Protein AF-A0A7Y0DWB3-F1 (afdb_monomer)

Sequence (177 aa):
MLDAYHLLFGHSVSKKKKDKPSRIFNWIKIIPSSLKKLFVYPFFALIGLIIYMVFVSTLLWVIWGVLSVFFSAGQSYGAKLIGDGVCRPFDEVKKGEYSKVPGCTVYIDAYGNYLQGRIVYTGKKEFVFVTNTESIVFDEKGKHLACSPRYDLDKSADKQLKHHCSAPLAILNKSDK

Nearest PDB structures (foldseek):
  4nl3-assembly1_D  TM=6.381E-01  e=1.589E-01  Listeria monocytogenes
  1lfo-assembly1_A  TM=4.979E-01  e=1.461E+00  Rattus norvegicus
  6mp4-assembly2_E  TM=5.001E-01  e=1.551E+00  Homo sapiens
  8hme-assembly1_D  TM=5.723E-01  e=1.857E+00  Tetrahymena thermophila
  7dzl-assembly1_B  TM=5.070E-01  e=2.093E+00  Homo sapiens

Structure (mmCIF, N/CA/C/O backbone):
data_AF-A0A7Y0DWB3-F1
#
_entry.id   AF-A0A7Y0DWB3-F1
#
loop_
_atom_site.group_PDB
_atom_site.id
_atom_site.type_symbol
_atom_site.label_atom_id
_atom_site.label_alt_id
_atom_site.label_comp_id
_atom_site.label_asym_id
_atom_site.label_entity_id
_atom_site.label_seq_id
_atom_site.pdbx_PDB_ins_code
_atom_site.Cartn_x
_atom_site.Cartn_y
_atom_site.Cartn_z
_atom_site.occupancy
_atom_site.B_iso_or_equiv
_atom_site.auth_seq_id
_atom_site.auth_comp_id
_atom_site.auth_asym_id
_atom_site.auth_atom_id
_atom_site.pdbx_PDB_model_num
ATOM 1 N N . MET A 1 1 ? 51.546 0.929 -3.903 1.00 41.88 1 MET A N 1
ATOM 2 C CA . MET A 1 1 ? 51.711 2.134 -4.745 1.00 41.88 1 MET A CA 1
ATOM 3 C C . MET A 1 1 ? 52.859 1.817 -5.689 1.00 41.88 1 MET A C 1
ATOM 5 O O . MET A 1 1 ? 53.882 1.417 -5.167 1.00 41.88 1 MET A O 1
ATOM 9 N N . LEU A 1 2 ? 52.642 1.919 -7.009 1.00 40.44 2 LEU A N 1
ATOM 10 C CA . LEU A 1 2 ? 53.582 1.581 -8.097 1.00 40.44 2 LEU A CA 1
ATOM 11 C C . LEU A 1 2 ? 54.090 0.129 -8.108 1.00 40.44 2 LEU A C 1
ATOM 13 O O . LEU A 1 2 ? 55.056 -0.149 -7.432 1.00 40.44 2 LEU A O 1
ATOM 17 N N . ASP A 1 3 ? 53.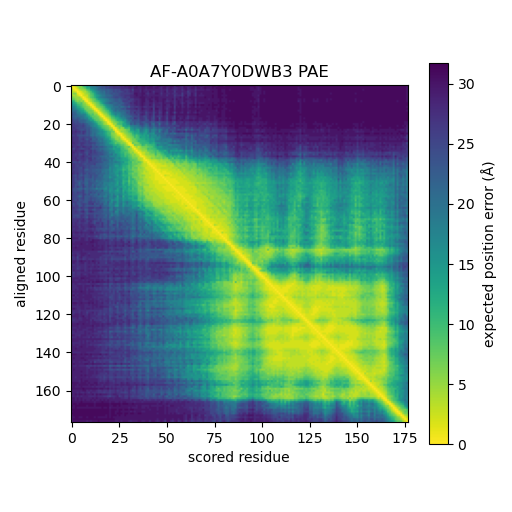452 -0.763 -8.878 1.00 38.78 3 ASP A N 1
ATOM 18 C CA . ASP A 1 3 ? 54.150 -1.919 -9.504 1.00 38.78 3 ASP A CA 1
ATOM 19 C C . ASP A 1 3 ? 53.274 -2.730 -10.484 1.00 38.78 3 ASP A C 1
ATOM 21 O O . ASP A 1 3 ? 53.765 -3.593 -11.201 1.00 38.78 3 ASP A O 1
ATOM 25 N N . ALA A 1 4 ? 51.981 -2.414 -10.626 1.00 38.09 4 ALA A N 1
ATOM 26 C CA . ALA A 1 4 ? 51.108 -3.101 -11.590 1.00 38.09 4 ALA A CA 1
ATOM 27 C C . ALA A 1 4 ? 50.998 -2.417 -12.974 1.00 38.09 4 ALA A C 1
ATOM 29 O O . ALA A 1 4 ? 50.370 -2.961 -13.878 1.00 38.09 4 ALA A O 1
ATOM 30 N N . TYR A 1 5 ? 51.591 -1.232 -13.172 1.00 38.97 5 TYR A N 1
ATOM 31 C CA . TYR A 1 5 ? 51.389 -0.432 -14.395 1.00 38.97 5 TYR A CA 1
ATOM 32 C C . TYR A 1 5 ? 52.363 -0.745 -15.544 1.00 38.97 5 TYR A C 1
ATOM 34 O O . TYR A 1 5 ? 52.080 -0.401 -16.689 1.00 38.97 5 TYR A O 1
ATOM 42 N N . HIS A 1 6 ? 53.479 -1.432 -15.283 1.00 41.09 6 HIS A N 1
ATOM 43 C CA . HIS A 1 6 ? 54.507 -1.680 -16.304 1.00 41.09 6 HIS A CA 1
ATOM 44 C C . HIS A 1 6 ? 54.299 -2.952 -17.145 1.00 41.09 6 HIS A C 1
ATOM 46 O O . HIS A 1 6 ? 54.988 -3.127 -18.148 1.00 41.09 6 HIS A O 1
ATOM 52 N N . LEU A 1 7 ? 53.325 -3.804 -16.807 1.00 43.03 7 LEU A N 1
ATOM 53 C CA . LEU A 1 7 ? 53.057 -5.054 -17.537 1.00 43.03 7 LEU A CA 1
ATOM 54 C C . LEU A 1 7 ? 52.057 -4.920 -18.701 1.00 43.03 7 LEU A C 1
ATOM 56 O O . LEU A 1 7 ? 51.937 -5.848 -19.493 1.00 43.03 7 LEU A O 1
ATOM 60 N N . LEU A 1 8 ? 51.368 -3.781 -18.853 1.00 40.94 8 LEU A N 1
ATOM 61 C CA . LEU A 1 8 ? 50.292 -3.626 -19.851 1.00 40.94 8 LEU A CA 1
ATOM 62 C C . LEU A 1 8 ? 50.644 -2.772 -21.083 1.00 40.94 8 LEU A C 1
ATOM 64 O O . LEU A 1 8 ? 49.854 -2.724 -22.021 1.00 40.94 8 LEU A O 1
ATOM 68 N N . PHE A 1 9 ? 51.824 -2.145 -21.137 1.00 42.53 9 PHE A N 1
ATOM 69 C CA . PHE A 1 9 ? 52.221 -1.273 -22.260 1.00 42.53 9 PHE A CA 1
ATOM 70 C C . PHE A 1 9 ? 53.551 -1.655 -22.927 1.00 42.53 9 PHE A C 1
ATOM 72 O O . PHE A 1 9 ? 54.194 -0.842 -23.585 1.00 42.53 9 PHE A O 1
ATOM 79 N N . GLY A 1 10 ? 53.944 -2.924 -22.829 1.00 38.06 10 GLY A N 1
ATOM 80 C CA . GLY A 1 10 ? 55.047 -3.496 -23.601 1.00 38.06 10 GLY A CA 1
ATOM 81 C C . GLY A 1 10 ? 54.609 -4.004 -24.976 1.00 38.06 10 GLY A C 1
ATOM 82 O O . GLY A 1 10 ? 54.856 -5.163 -25.288 1.00 38.06 10 GLY A O 1
ATOM 83 N N . HIS A 1 11 ? 53.944 -3.189 -25.801 1.00 36.81 11 HIS A N 1
ATOM 84 C CA . HIS A 1 11 ? 53.686 -3.559 -27.197 1.00 36.81 11 HIS A CA 1
ATOM 85 C C . HIS A 1 11 ? 54.686 -2.851 -28.109 1.00 36.81 11 HIS A C 1
ATOM 87 O O . HIS A 1 11 ? 54.543 -1.679 -28.459 1.00 36.81 11 HIS A O 1
ATOM 93 N N . SER A 1 12 ? 55.720 -3.599 -28.489 1.00 38.69 12 SER A N 1
ATOM 94 C CA . SER A 1 12 ? 56.629 -3.251 -29.571 1.00 38.69 12 SER A CA 1
ATOM 95 C C . SER A 1 12 ? 55.825 -2.865 -30.816 1.00 38.69 12 SER A C 1
ATOM 97 O O . SER A 1 12 ? 54.904 -3.568 -31.247 1.00 38.69 12 SER A O 1
ATOM 99 N N . VAL A 1 13 ? 56.167 -1.715 -31.399 1.00 42.56 13 VAL A N 1
ATOM 100 C CA . VAL A 1 13 ? 55.613 -1.242 -32.670 1.00 42.56 13 VAL A CA 1
ATOM 101 C C . VAL A 1 13 ? 56.168 -2.133 -33.782 1.00 42.56 13 VAL A C 1
ATOM 103 O O . VAL A 1 13 ? 57.111 -1.788 -34.491 1.00 42.56 13 VAL A O 1
ATOM 106 N N . SER A 1 14 ? 55.592 -3.325 -33.923 1.00 39.56 14 SER A N 1
ATOM 107 C CA . SER A 1 14 ? 55.734 -4.125 -35.131 1.00 39.56 14 SER A CA 1
ATOM 108 C C . SER A 1 14 ? 55.049 -3.354 -36.253 1.00 39.56 14 SER A C 1
ATOM 110 O O . SER A 1 14 ? 53.845 -3.088 -36.196 1.00 39.56 14 SER A O 1
ATOM 112 N N . LYS A 1 15 ? 55.836 -2.919 -37.244 1.00 42.81 15 LYS A N 1
ATOM 113 C CA . LYS A 1 15 ? 55.366 -2.218 -38.443 1.00 42.81 15 LYS A CA 1
ATOM 114 C C . LYS A 1 15 ? 54.282 -3.064 -39.115 1.00 42.81 15 LYS A C 1
ATOM 116 O O . LYS A 1 15 ? 54.587 -3.959 -39.902 1.00 42.81 15 LYS A O 1
ATOM 121 N N . LYS A 1 16 ? 53.009 -2.771 -38.824 1.00 38.59 16 LYS A N 1
ATOM 122 C CA . LYS A 1 16 ? 51.879 -3.347 -39.552 1.00 38.59 16 LYS A CA 1
ATOM 123 C C . LYS A 1 16 ? 52.036 -2.975 -41.023 1.00 38.59 16 LYS A C 1
ATOM 125 O O . LYS A 1 16 ? 51.999 -1.805 -41.406 1.00 38.59 16 LYS A O 1
ATOM 130 N N . LYS A 1 17 ? 52.261 -4.011 -41.828 1.00 42.72 17 LYS A N 1
ATOM 131 C CA . LYS A 1 17 ? 52.163 -4.029 -43.285 1.00 42.72 17 LYS A CA 1
ATOM 132 C C . LYS A 1 17 ? 50.889 -3.261 -43.661 1.00 42.72 17 LYS A C 1
ATOM 134 O O . LYS A 1 17 ? 49.819 -3.595 -43.164 1.00 42.72 17 LYS A O 1
ATOM 139 N N . LYS A 1 18 ? 51.010 -2.199 -44.465 1.00 40.28 18 LYS A N 1
ATOM 140 C CA . LYS A 1 18 ? 49.854 -1.465 -45.000 1.00 40.28 18 LYS A CA 1
ATOM 141 C C . LYS A 1 18 ? 48.983 -2.462 -45.761 1.00 40.28 18 LYS A C 1
ATOM 143 O O . LYS A 1 18 ? 49.349 -2.860 -46.868 1.00 40.28 18 LYS A O 1
ATOM 148 N N . ASP A 1 19 ? 47.867 -2.866 -45.166 1.00 54.75 19 ASP A N 1
ATOM 149 C CA . ASP A 1 19 ? 46.847 -3.614 -45.882 1.00 54.75 19 ASP A CA 1
ATOM 150 C C . ASP A 1 19 ? 46.383 -2.769 -47.068 1.00 54.75 19 ASP A C 1
ATOM 152 O O . ASP A 1 19 ? 46.052 -1.585 -46.939 1.00 54.75 19 ASP A O 1
ATOM 156 N N . LYS A 1 20 ? 46.446 -3.373 -48.259 1.00 51.19 20 LYS A N 1
ATOM 157 C CA . LYS A 1 20 ? 45.912 -2.777 -49.484 1.00 51.19 20 LYS A CA 1
ATOM 158 C C . LYS A 1 20 ? 44.443 -2.423 -49.220 1.00 51.19 20 LYS A C 1
ATOM 160 O O . LYS A 1 20 ? 43.715 -3.287 -48.732 1.00 51.19 20 LYS A O 1
ATOM 165 N N . PRO A 1 21 ? 43.985 -1.203 -49.551 1.00 49.66 21 PRO A N 1
ATOM 166 C CA . PRO A 1 21 ? 42.586 -0.851 -49.367 1.00 49.66 21 PRO A CA 1
ATOM 167 C C . PRO A 1 21 ? 41.714 -1.845 -50.140 1.00 49.66 21 PRO A C 1
ATOM 169 O O . PRO A 1 21 ? 41.979 -2.143 -51.310 1.00 49.66 21 PRO A O 1
ATOM 172 N N . SER A 1 22 ? 40.704 -2.392 -49.462 1.00 55.56 22 SER A N 1
ATOM 173 C CA . SER A 1 22 ? 39.742 -3.318 -50.050 1.00 55.56 22 SER A CA 1
ATOM 174 C C . SER A 1 22 ? 39.121 -2.690 -51.305 1.00 55.56 22 SER A C 1
ATOM 176 O O . SER A 1 22 ? 38.836 -1.490 -51.346 1.00 55.56 22 SER A O 1
ATOM 178 N N . ARG A 1 23 ? 38.927 -3.500 -52.359 1.00 56.69 23 ARG A N 1
ATOM 179 C CA . ARG A 1 23 ? 38.450 -3.066 -53.694 1.00 56.69 23 ARG A CA 1
ATOM 180 C C . ARG A 1 23 ? 37.176 -2.203 -53.658 1.00 56.69 23 ARG A C 1
ATOM 182 O O . ARG A 1 23 ? 36.954 -1.426 -54.581 1.00 56.69 23 ARG A O 1
ATOM 189 N N . ILE A 1 24 ? 36.394 -2.299 -52.585 1.00 54.91 24 ILE A N 1
ATOM 190 C CA . ILE A 1 24 ? 35.145 -1.565 -52.353 1.00 54.91 24 ILE A CA 1
ATOM 191 C C . ILE A 1 24 ? 35.402 -0.055 -52.147 1.00 54.91 24 ILE A C 1
ATOM 193 O O . ILE A 1 24 ? 34.623 0.770 -52.613 1.00 54.91 24 ILE A O 1
ATOM 197 N N . PHE A 1 25 ? 36.537 0.342 -51.556 1.00 53.75 25 PHE A N 1
ATOM 198 C CA . PHE A 1 25 ? 36.868 1.760 -51.329 1.00 53.75 25 PHE A CA 1
ATOM 199 C C . PHE A 1 25 ? 37.506 2.467 -52.536 1.00 53.75 25 PHE A C 1
ATOM 201 O O . PHE A 1 25 ? 37.553 3.699 -52.570 1.00 53.75 25 PHE A O 1
ATOM 208 N N . ASN A 1 26 ? 37.971 1.731 -53.553 1.00 53.81 26 ASN A N 1
ATOM 209 C CA . ASN A 1 26 ? 38.593 2.344 -54.735 1.00 53.81 26 ASN A CA 1
ATOM 210 C C . ASN A 1 26 ? 37.578 3.012 -55.679 1.00 53.81 26 ASN A C 1
ATOM 212 O O . ASN A 1 26 ? 37.934 3.978 -56.351 1.00 53.81 26 ASN A O 1
ATOM 216 N N . TRP A 1 27 ? 36.314 2.579 -55.683 1.00 55.25 27 TRP A N 1
ATOM 217 C CA . TRP A 1 27 ? 35.255 3.198 -56.495 1.00 55.25 27 TRP A CA 1
ATOM 218 C C . TRP A 1 27 ? 34.843 4.583 -55.986 1.00 55.25 27 TRP A C 1
ATOM 220 O O . TRP A 1 27 ? 34.557 5.482 -56.774 1.00 55.25 27 TRP A O 1
ATOM 230 N N . ILE A 1 28 ? 34.919 4.809 -54.672 1.00 55.69 28 ILE A N 1
ATOM 231 C CA . ILE A 1 28 ? 34.626 6.115 -54.069 1.00 55.69 28 ILE A CA 1
ATOM 232 C C . ILE A 1 28 ? 35.687 7.147 -54.481 1.00 55.69 28 ILE A C 1
ATOM 234 O O . ILE A 1 28 ? 35.405 8.339 -54.521 1.00 55.69 28 ILE A O 1
ATOM 238 N N . LYS A 1 29 ? 36.909 6.744 -54.861 1.00 55.56 29 LYS A N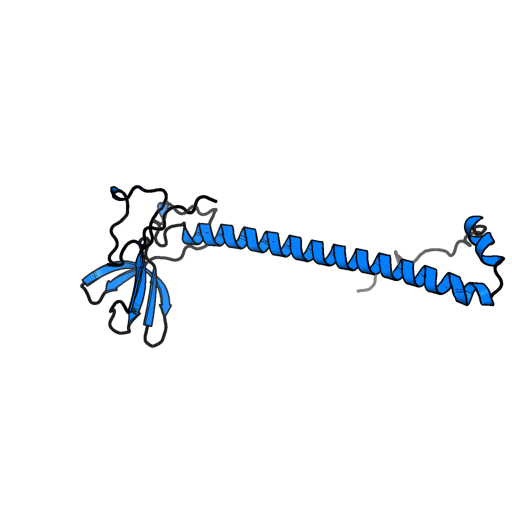 1
ATOM 239 C CA . LYS A 1 29 ? 37.964 7.691 -55.260 1.00 55.56 29 LYS A CA 1
ATOM 240 C C . LYS A 1 29 ? 37.716 8.365 -56.615 1.00 55.56 29 LYS A C 1
ATOM 242 O O . LYS A 1 29 ? 38.142 9.506 -56.758 1.00 55.56 29 LYS A O 1
ATOM 247 N N . ILE A 1 30 ? 36.982 7.724 -57.527 1.00 57.44 30 ILE A N 1
ATOM 248 C CA . ILE A 1 30 ? 36.814 8.137 -58.936 1.00 57.44 30 ILE A CA 1
ATOM 249 C C . ILE A 1 30 ? 35.784 9.270 -59.115 1.00 57.44 30 ILE A C 1
ATOM 251 O O . ILE A 1 30 ? 35.776 9.956 -60.132 1.00 57.44 30 ILE A O 1
ATOM 255 N N . ILE A 1 31 ? 34.943 9.530 -58.112 1.00 58.16 31 ILE A N 1
ATOM 256 C CA . ILE A 1 31 ? 33.905 10.566 -58.203 1.00 58.16 31 ILE A CA 1
ATOM 257 C C . ILE A 1 31 ? 34.544 11.969 -58.049 1.00 58.16 31 ILE A C 1
ATOM 259 O O . ILE A 1 31 ? 35.316 12.173 -57.099 1.00 58.16 31 ILE A O 1
ATOM 263 N N . PRO A 1 32 ? 34.238 12.948 -58.927 1.00 61.22 32 PRO A N 1
ATOM 264 C CA . PRO A 1 32 ? 34.754 14.311 -58.809 1.00 61.22 32 PRO A CA 1
ATOM 265 C C . PRO A 1 32 ? 34.382 14.927 -57.451 1.00 61.22 32 PRO A C 1
ATOM 267 O O . PRO A 1 32 ? 33.299 14.691 -56.909 1.00 61.22 32 PRO A O 1
ATOM 270 N N . SER A 1 33 ? 35.300 15.703 -56.870 1.00 60.38 33 SER A N 1
ATOM 271 C CA . SER A 1 33 ? 35.210 16.232 -55.496 1.00 60.38 33 SER A CA 1
ATOM 272 C C . SER A 1 33 ? 33.926 17.029 -55.224 1.00 60.38 33 SER A C 1
ATOM 274 O O . SER A 1 33 ? 33.393 16.962 -54.115 1.00 60.38 33 SER A O 1
ATOM 276 N N . SER A 1 34 ? 33.383 17.707 -56.237 1.00 58.81 34 SER A N 1
ATOM 277 C CA . SER A 1 34 ? 32.128 18.467 -56.159 1.00 58.81 34 SER A CA 1
ATOM 278 C C . SER A 1 34 ? 30.883 17.574 -56.043 1.00 58.81 34 SER A C 1
ATOM 280 O O . SER A 1 34 ? 29.974 17.884 -55.276 1.00 58.81 34 SER A O 1
ATOM 282 N N . LEU A 1 35 ? 30.861 16.421 -56.722 1.00 60.75 35 LEU A N 1
ATOM 283 C CA . LEU A 1 35 ? 29.751 15.454 -56.664 1.00 60.75 35 LEU A CA 1
ATOM 284 C C . LEU A 1 35 ? 29.757 14.647 -55.358 1.00 60.75 35 LEU A C 1
ATOM 286 O O . LEU A 1 35 ? 28.698 14.298 -54.839 1.00 60.75 35 LEU A O 1
ATOM 290 N N . LYS A 1 36 ? 30.941 14.414 -54.772 1.00 57.72 36 LYS A N 1
ATOM 291 C CA . LYS A 1 36 ? 31.062 13.821 -53.429 1.00 57.72 36 LYS A CA 1
ATOM 292 C C . LYS A 1 36 ? 30.382 14.687 -52.372 1.00 57.72 36 LYS A C 1
ATOM 294 O O . LYS A 1 36 ? 29.653 14.160 -51.541 1.00 57.72 36 LYS A O 1
ATOM 299 N N . LYS A 1 37 ? 30.568 16.010 -52.419 1.00 59.78 37 LYS A N 1
ATOM 300 C CA . LYS A 1 37 ? 29.900 16.937 -51.490 1.00 59.78 37 LYS A CA 1
ATOM 301 C C . LYS A 1 37 ? 28.377 16.925 -51.625 1.00 59.78 37 LYS A C 1
ATOM 303 O O . LYS A 1 37 ? 27.696 16.978 -50.609 1.00 59.78 37 LYS A O 1
ATOM 308 N N . LEU A 1 38 ? 27.866 16.805 -52.850 1.00 65.62 38 LEU A N 1
ATOM 309 C CA . LEU A 1 38 ? 26.434 16.912 -53.123 1.00 65.62 38 LEU A CA 1
ATOM 310 C C . LEU A 1 38 ? 25.641 15.626 -52.833 1.00 65.62 38 LEU A C 1
ATOM 312 O O . LEU A 1 38 ? 24.478 15.719 -52.466 1.00 65.62 38 LEU A O 1
ATOM 316 N N . PHE A 1 39 ? 26.253 14.443 -52.973 1.00 64.00 39 PHE A N 1
ATOM 317 C CA . PHE A 1 39 ? 25.543 13.159 -52.825 1.00 64.00 39 PHE A CA 1
ATOM 318 C C . PHE A 1 39 ? 26.058 12.276 -51.687 1.00 64.00 39 PHE A C 1
ATOM 320 O O . PHE A 1 39 ? 25.272 11.602 -51.031 1.00 64.00 39 PHE A O 1
ATOM 327 N N . VAL A 1 40 ? 27.362 12.278 -51.406 1.00 70.19 40 VAL A N 1
ATOM 328 C CA . VAL A 1 40 ? 27.954 11.328 -50.450 1.00 70.19 40 VAL A CA 1
ATOM 329 C C . VAL A 1 40 ? 27.713 11.775 -49.004 1.00 70.19 40 VAL A C 1
ATOM 331 O O . VAL A 1 40 ? 27.333 10.962 -48.166 1.00 70.19 40 VAL A O 1
ATOM 334 N N . TYR A 1 41 ? 27.849 13.070 -48.710 1.00 70.62 41 TYR A N 1
ATOM 335 C CA . TYR A 1 41 ? 27.567 13.621 -47.378 1.00 70.62 41 TYR A CA 1
ATOM 336 C C . TYR A 1 41 ? 26.097 13.501 -46.946 1.00 70.62 41 TYR A C 1
ATOM 338 O O . TYR A 1 41 ? 25.875 13.012 -45.838 1.00 70.62 41 TYR A O 1
ATOM 346 N N . PRO A 1 42 ? 25.087 13.871 -47.763 1.00 78.75 42 PRO A N 1
ATOM 347 C CA . PRO A 1 42 ? 23.694 13.689 -47.360 1.00 78.75 42 PRO A CA 1
ATOM 348 C C . PRO A 1 42 ? 23.311 12.210 -47.240 1.00 78.75 42 PRO A C 1
ATOM 350 O O . PRO A 1 42 ? 22.538 11.861 -46.355 1.00 78.75 42 PRO A O 1
ATOM 353 N N . PHE A 1 43 ? 23.895 11.324 -48.054 1.00 80.88 43 PHE A N 1
ATOM 354 C CA . PHE A 1 43 ? 23.646 9.885 -47.957 1.00 80.88 43 PHE A CA 1
ATOM 355 C C . PHE A 1 43 ? 24.193 9.283 -46.653 1.00 80.88 43 PHE A C 1
ATOM 357 O O . PHE A 1 43 ? 23.481 8.562 -45.957 1.00 80.88 43 PHE A O 1
ATOM 364 N N . PHE A 1 44 ? 25.425 9.628 -46.260 1.00 82.19 44 PHE A N 1
ATOM 365 C CA . PHE A 1 44 ? 25.976 9.189 -44.974 1.00 82.19 44 PHE A CA 1
ATOM 366 C C . PHE A 1 44 ? 25.280 9.840 -43.772 1.00 82.19 44 PHE A C 1
ATOM 368 O O . PHE A 1 44 ? 25.106 9.178 -42.750 1.00 82.19 44 PHE A O 1
ATOM 375 N N . ALA A 1 45 ? 24.836 11.094 -43.891 1.00 83.50 45 ALA A N 1
ATOM 376 C CA . ALA A 1 45 ? 24.037 11.749 -42.858 1.00 83.50 45 ALA A CA 1
ATOM 377 C C . ALA A 1 45 ? 22.671 11.066 -42.672 1.00 83.50 45 ALA A C 1
ATOM 379 O O . ALA A 1 45 ? 22.262 10.835 -41.537 1.00 83.50 45 ALA A O 1
ATOM 380 N N . LEU A 1 46 ? 21.999 10.677 -43.764 1.00 88.44 46 LEU A N 1
ATOM 381 C CA . LEU A 1 46 ? 20.730 9.943 -43.721 1.00 88.44 46 LEU A CA 1
ATOM 382 C C . LEU A 1 46 ? 20.897 8.573 -43.051 1.00 88.44 46 LEU A C 1
ATOM 384 O O . LEU A 1 46 ? 20.117 8.219 -42.172 1.00 88.44 46 LEU A O 1
ATOM 388 N N . ILE A 1 47 ? 21.940 7.822 -43.418 1.00 90.38 47 ILE A N 1
ATOM 389 C CA . ILE A 1 47 ? 22.247 6.533 -42.781 1.00 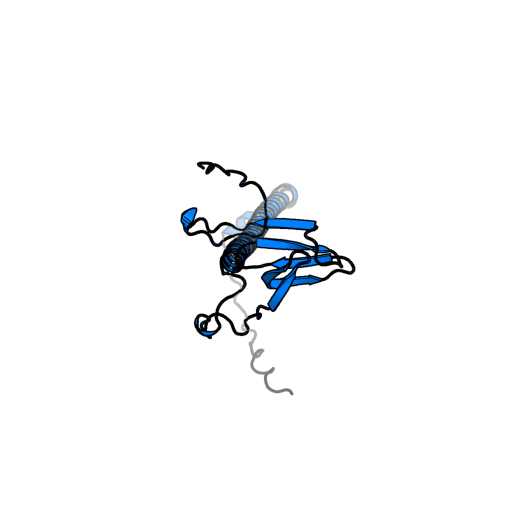90.38 47 ILE A CA 1
ATOM 390 C C . ILE A 1 47 ? 22.536 6.727 -41.289 1.00 90.38 47 ILE A C 1
ATOM 392 O O . ILE A 1 47 ? 22.018 5.979 -40.464 1.00 90.38 47 ILE A O 1
ATOM 396 N N . GLY A 1 48 ? 23.314 7.753 -40.928 1.00 89.75 48 GLY A N 1
ATOM 397 C CA . GLY A 1 48 ? 23.581 8.099 -39.532 1.00 89.75 48 G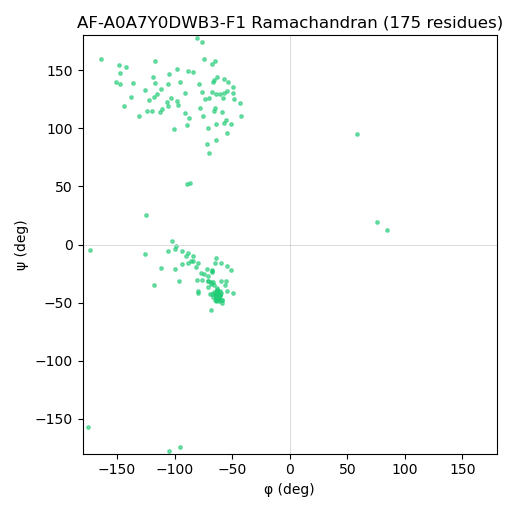LY A CA 1
ATOM 398 C C . GLY A 1 48 ? 22.307 8.431 -38.753 1.00 89.75 48 GLY A C 1
ATOM 399 O O . GLY A 1 48 ? 22.135 7.951 -37.635 1.00 89.75 48 GLY A O 1
ATOM 400 N N . LEU A 1 49 ? 21.383 9.181 -39.360 1.00 92.00 49 LEU A N 1
ATOM 401 C CA . LEU A 1 49 ? 20.083 9.505 -38.773 1.00 92.00 49 LEU A CA 1
ATOM 402 C C . LEU A 1 49 ? 19.226 8.248 -38.567 1.00 92.00 49 LEU A C 1
ATOM 404 O O . LEU A 1 49 ? 18.635 8.088 -37.505 1.00 92.00 49 LEU A O 1
ATOM 408 N N . ILE A 1 50 ? 19.185 7.338 -39.545 1.00 93.19 50 ILE A N 1
ATOM 409 C CA . ILE A 1 50 ? 18.443 6.073 -39.432 1.00 93.19 50 ILE A CA 1
ATOM 410 C C . ILE A 1 50 ? 19.011 5.224 -38.291 1.00 93.19 50 ILE A C 1
ATOM 412 O O . ILE A 1 50 ? 18.255 4.756 -37.443 1.00 93.19 50 ILE A O 1
ATOM 416 N N . ILE A 1 51 ? 20.338 5.067 -38.225 1.00 94.06 51 ILE A N 1
ATOM 417 C CA . ILE A 1 51 ? 20.999 4.319 -37.145 1.00 94.06 51 ILE A CA 1
ATOM 418 C C . ILE A 1 51 ? 20.697 4.961 -35.786 1.00 94.06 51 ILE A C 1
ATOM 420 O O . ILE A 1 51 ? 20.365 4.253 -34.837 1.00 94.06 51 ILE A O 1
ATOM 424 N N . TYR A 1 52 ? 20.758 6.292 -35.694 1.00 94.38 52 TYR A N 1
ATOM 425 C CA . TYR A 1 52 ? 20.423 7.026 -34.477 1.00 94.38 52 TYR A CA 1
ATOM 426 C C . TYR A 1 52 ? 18.963 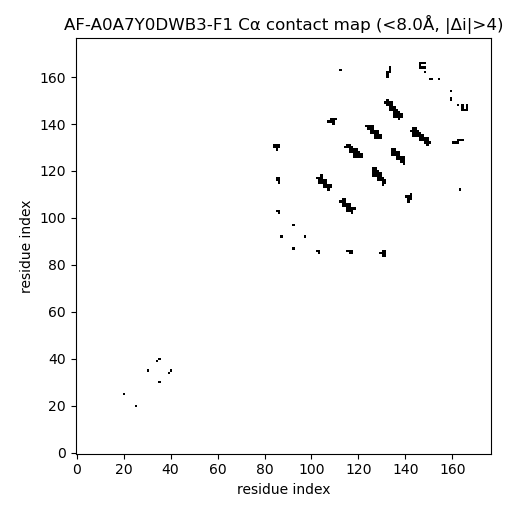6.813 -34.053 1.00 94.38 52 TYR A C 1
ATOM 428 O O . TYR A 1 52 ? 18.703 6.506 -32.892 1.00 94.38 52 TYR A O 1
ATOM 436 N N . MET A 1 53 ? 18.012 6.906 -34.986 1.00 94.06 53 MET A N 1
ATOM 437 C CA . MET A 1 53 ? 16.588 6.684 -34.714 1.00 94.06 53 MET A CA 1
ATOM 438 C C . MET A 1 53 ? 16.309 5.258 -34.233 1.00 94.06 53 MET A C 1
ATOM 440 O O . MET A 1 53 ? 15.559 5.068 -33.273 1.00 94.06 53 MET A O 1
ATOM 444 N N . VAL A 1 54 ? 16.935 4.255 -34.859 1.00 94.62 54 VAL A N 1
ATOM 445 C CA . VAL A 1 54 ? 16.837 2.855 -34.419 1.00 94.62 54 VAL A CA 1
ATOM 446 C C . VAL A 1 54 ? 17.419 2.706 -33.016 1.00 94.62 54 VAL A C 1
ATOM 448 O O . VAL A 1 54 ? 16.768 2.125 -32.152 1.00 94.62 54 VAL A O 1
ATOM 451 N N . PHE A 1 55 ? 18.590 3.288 -32.754 1.00 94.81 55 PHE A N 1
ATOM 452 C CA . PHE A 1 55 ? 19.218 3.247 -31.437 1.00 94.81 55 PHE A CA 1
ATOM 453 C C . PHE A 1 55 ? 18.322 3.861 -30.351 1.00 94.81 55 PHE A C 1
ATOM 455 O O . PHE A 1 55 ? 18.035 3.205 -29.350 1.00 94.81 55 PHE A O 1
ATOM 462 N N . VAL A 1 56 ? 17.794 5.070 -30.566 1.00 95.00 56 VAL A N 1
ATOM 463 C CA . VAL A 1 56 ? 16.875 5.725 -29.619 1.00 95.00 56 VAL A CA 1
ATOM 464 C C . VAL A 1 56 ? 15.612 4.891 -29.404 1.00 95.00 56 VAL A C 1
ATOM 466 O O . VAL A 1 56 ? 15.196 4.697 -28.263 1.00 95.00 56 VAL A O 1
ATOM 469 N N . SER A 1 57 ? 15.038 4.340 -30.476 1.00 93.00 57 SER A N 1
ATOM 470 C CA . SER A 1 57 ? 13.849 3.485 -30.388 1.00 93.00 57 SER A CA 1
ATOM 471 C C . SER A 1 57 ? 14.117 2.236 -29.550 1.00 93.00 57 SER A C 1
ATOM 473 O O . SER A 1 57 ? 13.326 1.915 -28.668 1.00 93.00 57 SER A O 1
ATOM 475 N N . THR A 1 58 ? 15.257 1.566 -29.758 1.00 93.12 58 THR A N 1
ATOM 476 C CA . THR A 1 58 ? 15.639 0.404 -28.941 1.00 93.12 58 THR A CA 1
ATOM 477 C C . THR A 1 58 ? 15.842 0.775 -27.474 1.00 93.12 58 THR A C 1
ATOM 479 O O . THR A 1 58 ? 15.407 0.039 -26.593 1.00 93.12 58 THR A O 1
ATOM 482 N N . LEU A 1 59 ? 16.433 1.940 -27.197 1.00 94.00 59 LEU A N 1
ATOM 483 C CA . LEU A 1 59 ? 16.708 2.400 -25.839 1.00 94.00 59 LEU A CA 1
ATOM 484 C C . LEU A 1 59 ? 15.412 2.718 -25.080 1.00 94.00 59 LEU A C 1
ATOM 486 O O . LEU A 1 59 ? 15.243 2.291 -23.939 1.00 94.00 59 LEU A O 1
ATOM 490 N N . LEU A 1 60 ? 14.459 3.380 -25.741 1.00 94.19 60 LEU A N 1
ATOM 491 C CA . LEU A 1 60 ? 13.116 3.604 -25.205 1.00 94.19 60 LEU A CA 1
ATOM 492 C C . LEU A 1 60 ? 12.371 2.290 -24.961 1.00 94.19 60 LEU A C 1
ATOM 494 O O . LEU A 1 60 ? 11.712 2.155 -23.934 1.00 94.19 60 LEU A O 1
ATOM 498 N N . TRP A 1 61 ? 12.505 1.310 -25.858 1.00 94.44 61 TRP A N 1
ATOM 499 C CA . TRP A 1 61 ? 11.869 0.000 -25.702 1.00 94.44 61 TRP A CA 1
ATOM 500 C C . TRP A 1 61 ? 12.401 -0.756 -24.481 1.00 94.44 61 TRP A C 1
ATOM 502 O O . TRP A 1 61 ? 11.622 -1.310 -23.708 1.00 94.44 61 TRP A O 1
ATOM 512 N N . VAL A 1 62 ? 13.720 -0.721 -24.256 1.00 93.75 62 VAL A N 1
ATOM 513 C CA . VAL A 1 62 ? 14.344 -1.308 -23.060 1.00 93.75 62 VAL A CA 1
ATOM 514 C C . VAL A 1 62 ? 13.869 -0.600 -21.793 1.00 93.75 62 VAL A C 1
ATOM 516 O O . VAL A 1 62 ? 13.446 -1.268 -20.852 1.00 93.75 62 VAL A O 1
ATOM 519 N N . ILE A 1 63 ? 13.885 0.737 -21.768 1.00 93.69 63 ILE A N 1
ATOM 520 C CA . ILE A 1 63 ? 13.408 1.516 -20.614 1.00 93.69 63 ILE A CA 1
ATOM 521 C C . ILE A 1 63 ? 11.943 1.182 -20.319 1.00 93.69 63 ILE A C 1
ATOM 523 O O . ILE A 1 63 ? 11.598 0.888 -19.176 1.00 93.69 63 ILE A O 1
ATOM 527 N N . TRP A 1 64 ? 11.090 1.167 -21.344 1.00 93.06 64 TRP A N 1
ATOM 528 C CA . TRP A 1 64 ? 9.673 0.849 -21.198 1.00 93.06 64 TRP A CA 1
ATOM 529 C C . TR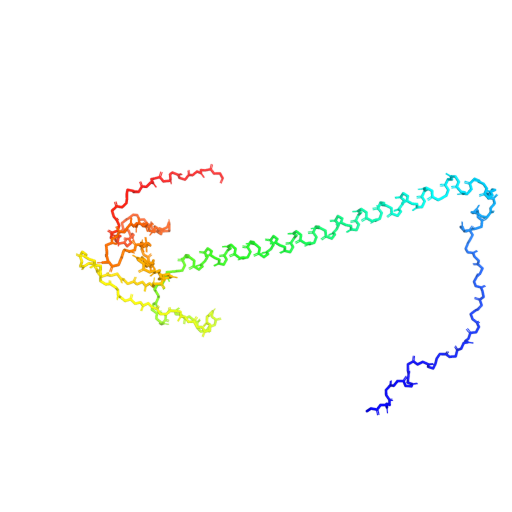P A 1 64 ? 9.449 -0.572 -20.685 1.00 93.06 64 TRP A C 1
ATOM 531 O O . TRP A 1 64 ? 8.641 -0.778 -19.780 1.00 93.06 64 TRP A O 1
ATOM 541 N N . GLY A 1 65 ? 10.177 -1.552 -21.226 1.00 91.75 65 GLY A N 1
ATOM 542 C CA . GLY A 1 65 ? 10.112 -2.940 -20.779 1.00 91.75 65 GLY A CA 1
ATOM 543 C C . GLY A 1 65 ? 10.478 -3.076 -19.304 1.00 91.75 65 GLY A C 1
ATOM 544 O O . GLY A 1 65 ? 9.725 -3.663 -18.531 1.00 91.75 65 GLY A O 1
ATOM 545 N N . VAL A 1 66 ? 11.583 -2.455 -18.890 1.00 90.69 66 VAL A N 1
ATOM 546 C CA . VAL A 1 66 ? 12.031 -2.455 -17.493 1.00 90.69 66 VAL A CA 1
ATOM 547 C C . VAL A 1 66 ? 10.999 -1.789 -16.577 1.00 90.69 66 VAL A C 1
ATOM 549 O O . VAL A 1 66 ? 10.605 -2.386 -15.575 1.00 90.69 66 VAL A O 1
ATOM 552 N N . LEU A 1 67 ? 10.500 -0.598 -16.931 1.00 89.06 67 LEU A N 1
ATOM 553 C CA . LEU A 1 67 ? 9.458 0.082 -16.151 1.00 89.06 67 LEU A CA 1
ATOM 554 C C . LEU A 1 67 ? 8.177 -0.753 -16.058 1.00 89.06 67 LEU A C 1
ATOM 556 O O . LEU A 1 67 ? 7.575 -0.820 -14.990 1.00 89.06 67 LEU A O 1
ATOM 560 N N . SER A 1 68 ? 7.780 -1.415 -17.145 1.00 88.56 68 SER A N 1
ATOM 561 C CA . SER A 1 68 ? 6.574 -2.247 -17.184 1.00 88.56 68 SER A CA 1
ATOM 562 C C . SER A 1 68 ? 6.697 -3.467 -16.274 1.00 88.56 68 SER A C 1
ATOM 564 O O . SER A 1 68 ? 5.752 -3.790 -15.556 1.00 88.56 68 SER A O 1
ATOM 566 N N . VAL A 1 69 ? 7.867 -4.119 -16.241 1.00 87.56 69 VAL A N 1
ATOM 567 C CA . VAL A 1 69 ? 8.114 -5.242 -15.323 1.00 87.56 69 VAL A CA 1
ATOM 568 C C . VAL A 1 69 ? 8.066 -4.771 -13.874 1.00 87.56 69 VAL A C 1
ATOM 570 O O . VAL A 1 69 ? 7.385 -5.396 -13.065 1.00 87.56 69 VAL A O 1
ATOM 573 N N . PHE A 1 70 ? 8.723 -3.657 -13.535 1.00 83.75 70 PHE A N 1
ATOM 574 C CA . PHE A 1 70 ? 8.669 -3.118 -12.174 1.00 83.75 70 PHE A CA 1
ATOM 575 C C . PHE A 1 70 ? 7.259 -2.693 -11.768 1.00 83.75 70 PHE A C 1
ATOM 577 O O . PHE A 1 70 ? 6.850 -2.951 -10.639 1.00 83.75 70 PHE A O 1
ATOM 584 N N . PHE A 1 71 ? 6.501 -2.090 -12.683 1.00 82.06 71 PHE A N 1
ATOM 585 C CA . PHE A 1 71 ? 5.117 -1.710 -12.437 1.00 82.06 71 PHE A CA 1
ATOM 586 C C . PHE A 1 71 ? 4.230 -2.937 -12.206 1.00 82.06 71 PHE A C 1
ATOM 588 O O . PHE A 1 71 ? 3.514 -2.990 -11.210 1.00 82.06 71 PHE A O 1
ATOM 595 N N . SER A 1 72 ? 4.326 -3.959 -13.061 1.00 84.44 72 SER A N 1
ATOM 596 C CA . SER A 1 72 ? 3.555 -5.199 -12.918 1.00 84.44 72 SER A CA 1
ATOM 597 C C . SER A 1 72 ? 3.931 -5.965 -11.648 1.00 84.44 72 SER A C 1
ATOM 599 O O . SER A 1 72 ? 3.053 -6.422 -10.917 1.00 84.44 72 SER A O 1
ATOM 601 N N . ALA A 1 73 ? 5.229 -6.096 -11.361 1.00 81.94 73 ALA A N 1
ATOM 602 C CA . ALA A 1 73 ? 5.709 -6.739 -10.145 1.00 81.94 73 ALA A CA 1
ATOM 603 C C . ALA A 1 73 ? 5.239 -5.962 -8.907 1.00 81.94 73 ALA A C 1
ATOM 605 O O . ALA A 1 73 ? 4.680 -6.557 -7.989 1.00 81.94 73 ALA A O 1
ATOM 606 N N . GLY A 1 74 ? 5.372 -4.633 -8.920 1.00 75.31 74 GLY A N 1
ATOM 607 C CA . GLY A 1 74 ? 4.916 -3.748 -7.852 1.00 75.31 74 GLY A CA 1
ATOM 608 C C . GLY A 1 74 ? 3.407 -3.810 -7.622 1.00 75.31 74 GLY A C 1
ATOM 609 O O . GLY A 1 74 ? 2.978 -3.906 -6.475 1.00 75.31 74 GLY A O 1
ATOM 610 N N . GLN A 1 75 ? 2.598 -3.831 -8.685 1.00 76.94 75 GLN A N 1
ATOM 611 C CA . GLN A 1 75 ? 1.147 -4.001 -8.579 1.00 76.94 75 GLN A CA 1
ATOM 612 C C . GLN A 1 75 ? 0.773 -5.368 -8.010 1.00 76.94 75 GLN A C 1
ATOM 614 O O . GLN A 1 75 ? -0.045 -5.429 -7.098 1.00 76.94 75 GLN A O 1
ATOM 619 N N . SER A 1 76 ? 1.383 -6.454 -8.496 1.00 74.50 76 SER A N 1
ATOM 620 C CA . SER A 1 76 ? 1.099 -7.802 -7.984 1.00 74.50 76 SER A CA 1
ATOM 621 C C . SER A 1 76 ? 1.486 -7.949 -6.509 1.00 74.50 76 SER A C 1
ATOM 623 O O . SER A 1 76 ? 0.731 -8.503 -5.712 1.00 74.50 76 SER A O 1
ATOM 625 N N . TYR A 1 77 ? 2.628 -7.378 -6.120 1.00 75.50 77 TYR A N 1
ATOM 626 C CA . TYR A 1 77 ? 3.105 -7.380 -4.745 1.00 75.50 77 TYR A CA 1
ATOM 627 C C . TYR A 1 77 ? 2.225 -6.506 -3.847 1.00 75.50 77 TYR A C 1
ATOM 629 O O . TYR A 1 77 ? 1.850 -6.926 -2.757 1.00 75.50 77 TYR A O 1
ATOM 637 N N . GLY A 1 78 ? 1.823 -5.325 -4.325 1.00 65.12 78 GLY A N 1
ATOM 638 C CA . GLY A 1 78 ? 0.876 -4.450 -3.636 1.00 65.12 78 GLY A CA 1
ATOM 639 C C . GLY A 1 78 ? -0.492 -5.106 -3.452 1.00 65.12 78 GLY A C 1
ATOM 640 O O . GLY A 1 78 ? -1.044 -5.067 -2.358 1.00 65.12 78 GLY A O 1
ATOM 641 N N . ALA A 1 79 ? -1.008 -5.782 -4.481 1.00 67.19 79 ALA A N 1
ATOM 642 C CA . ALA A 1 79 ? -2.255 -6.536 -4.405 1.00 67.19 79 ALA A CA 1
ATOM 643 C C . ALA A 1 79 ? -2.159 -7.694 -3.405 1.00 67.19 79 ALA A C 1
ATOM 645 O O . ALA A 1 79 ? -3.092 -7.891 -2.633 1.00 67.19 79 ALA A O 1
ATOM 646 N N . LYS A 1 80 ? -1.026 -8.410 -3.358 1.00 67.69 80 LYS A N 1
ATOM 647 C CA . LYS A 1 80 ? -0.778 -9.455 -2.354 1.00 67.69 80 LYS A CA 1
ATOM 648 C C . LYS A 1 80 ? -0.704 -8.876 -0.940 1.00 67.69 80 LYS A C 1
ATOM 650 O O . LYS A 1 80 ? -1.307 -9.437 -0.041 1.00 67.69 80 LYS A O 1
ATOM 655 N N . LEU A 1 81 ? -0.024 -7.746 -0.741 1.00 65.75 81 LEU A N 1
ATOM 656 C CA . LEU A 1 81 ? 0.069 -7.072 0.561 1.00 65.75 81 LEU A CA 1
ATOM 657 C C . LEU A 1 81 ? -1.268 -6.521 1.048 1.00 65.75 81 LEU A C 1
ATOM 659 O O . LEU A 1 81 ? -1.512 -6.491 2.249 1.00 65.75 81 LEU A O 1
ATOM 663 N N . ILE A 1 82 ? -2.112 -6.056 0.126 1.00 62.22 82 ILE A N 1
ATOM 664 C CA . ILE A 1 82 ? -3.482 -5.698 0.458 1.00 62.22 82 ILE A CA 1
ATOM 665 C C . ILE A 1 82 ? -4.213 -6.993 0.789 1.00 62.22 82 ILE A C 1
ATOM 667 O O . ILE A 1 82 ? -4.704 -7.094 1.898 1.00 62.22 82 ILE A O 1
ATOM 671 N N . GLY A 1 83 ? -4.236 -7.984 -0.107 1.00 56.22 83 GLY A N 1
ATOM 672 C CA . GLY A 1 83 ? -4.902 -9.290 0.022 1.00 56.22 83 GLY A CA 1
ATOM 673 C C . GLY A 1 83 ? -4.603 -10.031 1.327 1.00 56.22 83 GLY A C 1
ATOM 674 O O . GLY A 1 83 ? -5.515 -10.543 1.975 1.00 56.22 83 GLY A O 1
ATOM 675 N N . ASP A 1 84 ? -3.349 -9.996 1.752 1.00 65.06 84 ASP A N 1
ATOM 676 C CA . ASP A 1 84 ? -2.877 -10.531 3.012 1.00 65.06 84 ASP A CA 1
ATOM 677 C C . ASP A 1 84 ? -3.495 -9.744 4.181 1.00 65.06 84 ASP A C 1
ATOM 679 O O . ASP A 1 84 ? -3.309 -8.536 4.308 1.00 65.06 84 ASP A O 1
ATOM 683 N N . GLY A 1 85 ? -4.284 -10.419 5.026 1.00 66.00 85 GLY A N 1
ATOM 684 C CA . GLY A 1 85 ? -4.942 -9.789 6.176 1.00 66.00 85 GLY A CA 1
ATOM 685 C C . GLY A 1 85 ? -3.968 -8.956 7.019 1.00 66.00 85 GLY A C 1
ATOM 686 O O . GLY A 1 85 ? -2.860 -9.403 7.316 1.00 66.00 85 GLY A O 1
ATOM 687 N N . VAL A 1 86 ? -4.395 -7.751 7.408 1.00 75.00 86 VAL A N 1
ATOM 688 C CA . VAL A 1 86 ? -3.617 -6.783 8.202 1.00 75.00 86 VAL A CA 1
ATOM 689 C C . VAL A 1 86 ? -3.104 -7.393 9.506 1.00 75.00 86 VAL A C 1
ATOM 691 O O . VAL A 1 86 ? -1.966 -7.148 9.900 1.00 75.00 86 VAL A O 1
ATOM 694 N N . CYS A 1 87 ? -3.937 -8.201 10.157 1.00 77.56 87 CYS A N 1
ATOM 695 C CA . CYS A 1 87 ? -3.627 -8.903 11.391 1.00 77.56 87 CYS A CA 1
ATOM 696 C C . CYS A 1 87 ? -3.578 -10.401 11.143 1.00 77.56 87 CYS A C 1
ATOM 698 O O . CYS A 1 87 ? -4.607 -11.019 10.858 1.00 77.56 87 CYS A O 1
ATOM 700 N N . ARG A 1 88 ? -2.381 -10.968 11.300 1.00 74.69 88 ARG A N 1
ATOM 701 C CA . ARG A 1 88 ? -2.121 -12.407 11.265 1.00 74.69 88 ARG A CA 1
ATOM 702 C C . ARG A 1 88 ? -1.548 -12.876 12.600 1.00 74.69 88 ARG A C 1
ATOM 704 O O . ARG A 1 88 ? -0.774 -12.130 13.209 1.00 74.69 88 ARG A O 1
ATOM 711 N N . PRO A 1 89 ? -1.903 -14.086 13.061 1.00 72.69 89 PRO A N 1
ATOM 712 C CA . PRO A 1 89 ? -1.237 -14.691 14.202 1.00 72.69 89 PRO A CA 1
ATOM 713 C C . PRO A 1 89 ? 0.237 -14.938 13.863 1.00 72.69 89 PRO A C 1
ATOM 715 O O . PRO A 1 89 ? 0.592 -15.264 12.730 1.00 72.69 89 PRO A O 1
ATOM 718 N N . PHE A 1 90 ? 1.108 -14.761 14.855 1.00 68.94 90 PHE A N 1
ATOM 719 C CA . PHE A 1 90 ? 2.557 -14.868 14.669 1.00 68.94 90 PHE A CA 1
ATOM 720 C C . PHE A 1 90 ? 2.981 -16.260 14.171 1.00 68.94 90 PHE A C 1
ATOM 722 O O . PHE A 1 90 ? 3.912 -16.372 13.376 1.00 68.94 90 PHE A O 1
ATOM 729 N N . ASP A 1 91 ? 2.241 -17.297 14.569 1.00 71.38 91 ASP A N 1
ATOM 730 C CA . ASP A 1 91 ? 2.504 -18.698 14.226 1.00 71.38 91 ASP A CA 1
ATOM 731 C C . ASP A 1 91 ? 2.313 -19.010 12.730 1.00 71.38 91 ASP A C 1
ATOM 733 O O . ASP A 1 91 ? 2.897 -19.959 12.209 1.00 71.38 91 ASP A O 1
ATOM 737 N N . GLU A 1 92 ? 1.534 -18.195 12.012 1.00 71.50 92 GLU A N 1
ATOM 738 C CA . GLU A 1 92 ? 1.308 -18.350 10.570 1.00 71.50 92 GLU A CA 1
ATOM 739 C C . GLU A 1 92 ? 2.385 -17.658 9.721 1.00 71.50 92 GLU A C 1
ATOM 741 O O . GLU A 1 92 ? 2.492 -17.916 8.517 1.00 71.50 92 GLU A O 1
ATOM 746 N N . VAL A 1 93 ? 3.209 -16.785 10.315 1.00 69.56 93 VAL A N 1
ATOM 747 C CA . VAL A 1 93 ? 4.191 -16.006 9.557 1.00 69.56 93 VAL A CA 1
ATOM 748 C C . VAL A 1 93 ? 5.505 -16.769 9.414 1.00 69.56 93 VAL A C 1
ATOM 750 O O . VAL A 1 93 ? 6.292 -16.916 10.349 1.00 69.56 93 VAL A O 1
ATOM 753 N N . LYS A 1 94 ? 5.791 -17.228 8.192 1.00 68.56 94 LYS A N 1
ATOM 754 C CA . LYS A 1 94 ? 7.040 -17.929 7.882 1.00 68.56 94 LYS A CA 1
ATOM 755 C C . LYS A 1 94 ? 8.217 -16.953 7.848 1.00 68.56 94 LYS A C 1
ATOM 757 O O . LYS A 1 94 ? 8.258 -16.025 7.044 1.00 68.56 94 LYS A O 1
ATOM 762 N N . LYS A 1 95 ? 9.248 -17.251 8.646 1.00 59.88 95 LYS A N 1
ATOM 763 C CA . LYS A 1 95 ? 10.514 -16.494 8.756 1.00 59.88 95 LYS A CA 1
ATOM 764 C C . LYS A 1 95 ? 11.254 -16.285 7.418 1.00 59.88 95 LYS A C 1
ATOM 766 O O . LYS A 1 95 ? 12.116 -15.419 7.332 1.00 59.88 95 LYS A O 1
ATOM 771 N N . GLY A 1 96 ? 10.935 -17.082 6.393 1.00 64.00 96 GLY A N 1
ATOM 772 C CA . GLY A 1 96 ? 11.501 -16.968 5.045 1.00 64.00 96 GLY A CA 1
ATOM 773 C C . GLY A 1 96 ? 10.858 -15.896 4.155 1.00 64.00 96 GLY A C 1
ATOM 774 O O . GLY A 1 96 ? 11.493 -15.481 3.194 1.00 64.00 96 GLY A O 1
ATOM 775 N N . GLU A 1 97 ? 9.639 -15.434 4.459 1.00 63.59 97 GLU A N 1
ATOM 776 C CA . GLU A 1 97 ? 8.932 -14.437 3.633 1.00 63.59 97 GLU A CA 1
ATOM 777 C C . GLU A 1 97 ? 9.106 -13.000 4.145 1.00 63.59 97 GLU A C 1
ATOM 779 O O . GLU A 1 97 ? 9.151 -12.066 3.347 1.00 63.59 97 GLU A O 1
ATOM 784 N N . TYR A 1 98 ? 9.253 -12.810 5.461 1.00 62.16 98 TYR A N 1
ATOM 785 C CA . TYR A 1 98 ? 9.324 -11.484 6.076 1.00 62.16 98 TYR A CA 1
ATOM 786 C C . TYR A 1 98 ? 10.408 -11.434 7.160 1.00 62.16 98 TYR A C 1
ATOM 788 O O . TYR A 1 98 ? 10.407 -12.230 8.096 1.00 62.16 98 TYR A O 1
ATOM 796 N N . SER A 1 99 ? 11.325 -10.464 7.067 1.00 60.94 99 SER A N 1
ATOM 797 C CA . SER A 1 99 ? 12.353 -10.228 8.097 1.00 60.94 99 SER A CA 1
ATOM 798 C C . SER A 1 99 ? 11.802 -9.503 9.329 1.00 60.94 99 SER A C 1
ATOM 800 O O . SER A 1 99 ? 12.363 -9.616 10.420 1.00 60.94 99 SER A O 1
ATOM 802 N N . LYS A 1 100 ? 10.708 -8.751 9.157 1.00 64.62 100 LYS A N 1
ATOM 803 C CA . LYS A 1 100 ? 9.975 -8.023 10.198 1.00 64.62 100 LYS A CA 1
ATOM 804 C C . LYS A 1 100 ? 8.496 -7.990 9.827 1.00 64.62 100 LYS A C 1
ATOM 806 O O . LYS A 1 100 ? 8.168 -7.736 8.671 1.00 64.62 100 LYS A O 1
ATOM 811 N N . VAL A 1 101 ? 7.624 -8.193 10.810 1.00 66.75 101 VAL A N 1
ATOM 812 C CA . VAL A 1 101 ? 6.168 -8.149 10.630 1.00 66.75 101 VAL A CA 1
ATOM 813 C C . VAL A 1 101 ? 5.617 -7.018 11.498 1.00 66.75 101 VAL A C 1
ATOM 815 O O . VAL A 1 101 ? 5.944 -6.968 12.686 1.00 66.75 101 VAL A O 1
ATOM 818 N N . PRO A 1 102 ? 4.836 -6.078 10.944 1.00 68.38 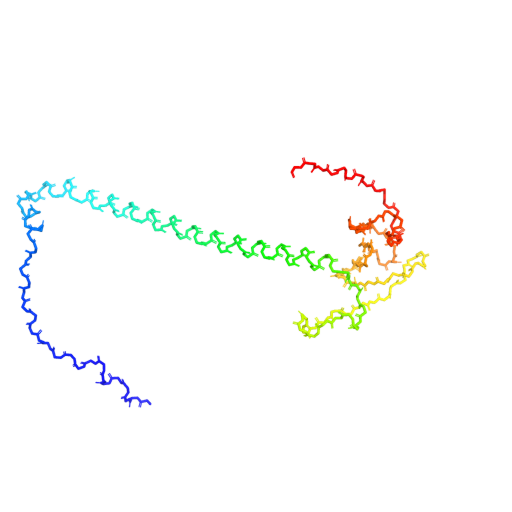102 PRO A N 1
ATOM 819 C CA . PRO A 1 102 ? 4.174 -5.062 11.750 1.00 68.38 102 PRO A CA 1
ATOM 820 C C . PRO A 1 102 ? 3.105 -5.712 12.640 1.00 68.38 102 PRO A C 1
ATOM 822 O O . PRO A 1 102 ? 2.300 -6.504 12.162 1.00 68.38 102 PRO A O 1
ATOM 825 N N . GLY A 1 103 ? 3.102 -5.378 13.932 1.00 75.25 103 GLY A N 1
ATOM 826 C CA . GLY A 1 103 ? 2.092 -5.867 14.873 1.00 75.25 103 GLY A CA 1
ATOM 827 C C . GLY A 1 103 ? 0.734 -5.182 14.698 1.00 75.25 103 GLY A C 1
ATOM 828 O O . GLY A 1 103 ? 0.649 -4.073 14.162 1.00 75.25 103 GLY A O 1
ATOM 829 N N . CYS A 1 104 ? -0.315 -5.835 15.200 1.00 85.62 104 CYS A N 1
ATOM 830 C CA . CYS A 1 104 ? -1.651 -5.257 15.308 1.00 85.62 104 CYS A CA 1
ATOM 831 C C . CYS A 1 104 ? -1.936 -4.720 16.706 1.00 85.62 104 CYS A C 1
ATOM 833 O O . CYS A 1 104 ? -1.427 -5.228 17.702 1.00 85.62 104 CYS A O 1
ATOM 835 N N . THR A 1 105 ? -2.786 -3.701 16.759 1.00 88.12 105 THR A N 1
ATOM 836 C CA . THR A 1 105 ? -3.301 -3.089 17.979 1.00 88.12 105 THR A CA 1
ATOM 837 C C . THR A 1 105 ? -4.817 -3.257 18.053 1.00 88.12 105 THR A C 1
ATOM 839 O O . THR A 1 105 ? -5.483 -3.464 17.034 1.00 88.12 105 THR A O 1
ATOM 842 N N . VAL A 1 106 ? -5.359 -3.167 19.263 1.00 89.19 106 VAL A N 1
ATOM 843 C CA . VAL A 1 106 ? -6.801 -3.119 19.511 1.00 89.19 106 VAL A CA 1
ATOM 844 C C . VAL A 1 106 ? -7.173 -1.674 19.816 1.00 89.19 106 VAL A C 1
ATOM 846 O O . VAL A 1 106 ? -6.578 -1.050 20.693 1.00 89.19 106 VAL A O 1
ATOM 849 N N . TYR A 1 107 ? -8.143 -1.146 19.081 1.00 90.06 107 TYR A N 1
ATOM 850 C CA . TYR A 1 107 ? -8.698 0.186 19.271 1.00 90.06 107 TYR A CA 1
ATOM 851 C C . TYR A 1 107 ? -10.179 0.076 19.636 1.00 90.06 107 TYR A C 1
ATOM 853 O O . TYR A 1 107 ? -10.891 -0.751 19.071 1.00 90.06 107 TYR A O 1
ATOM 861 N N . ILE A 1 108 ? -10.629 0.891 20.588 1.00 90.44 108 ILE A N 1
ATOM 862 C CA . ILE A 1 108 ? -12.039 0.981 20.975 1.00 90.44 108 ILE A CA 1
ATOM 863 C C . ILE A 1 108 ? -12.570 2.292 20.406 1.00 90.44 108 ILE A C 1
ATOM 865 O O . ILE A 1 108 ? -12.040 3.356 20.729 1.00 90.44 108 ILE A O 1
ATOM 869 N N . ASP A 1 109 ? -13.572 2.207 19.536 1.00 89.12 109 ASP A N 1
ATOM 870 C CA . ASP A 1 109 ? -14.184 3.390 18.930 1.00 89.12 109 ASP A CA 1
ATOM 871 C C . ASP A 1 109 ? -15.126 4.132 19.900 1.00 89.12 109 ASP A C 1
ATOM 873 O O . ASP A 1 109 ? -15.427 3.674 21.006 1.00 89.12 109 ASP A O 1
ATOM 877 N N . ALA A 1 110 ? -15.634 5.292 19.473 1.00 88.69 110 ALA A N 1
ATOM 878 C CA . ALA A 1 110 ? -16.597 6.076 20.251 1.00 88.69 110 ALA A CA 1
ATOM 879 C C . ALA A 1 110 ? -17.954 5.371 20.473 1.00 88.69 110 ALA A C 1
ATOM 881 O O . ALA A 1 110 ? -18.766 5.852 21.264 1.00 88.69 110 ALA A O 1
ATOM 882 N N . TYR A 1 111 ? -18.217 4.267 19.770 1.00 87.06 111 TYR A N 1
ATOM 883 C CA . TYR A 1 111 ? -19.445 3.477 19.854 1.00 87.06 111 TYR A CA 1
ATOM 884 C C . TYR A 1 111 ? -19.277 2.226 20.737 1.00 87.06 111 TYR A C 1
ATOM 886 O O . TYR A 1 111 ? -20.255 1.521 20.982 1.00 87.06 111 TYR A O 1
ATOM 894 N N . GLY A 1 112 ? -18.065 1.962 21.239 1.00 86.12 112 GLY A N 1
ATOM 895 C CA . GLY A 1 112 ? -17.732 0.798 22.056 1.00 86.12 112 GLY A CA 1
ATOM 896 C C . GLY A 1 112 ? -17.387 -0.468 21.262 1.00 86.12 112 GLY A C 1
ATOM 897 O O . GLY A 1 112 ? -17.318 -1.544 21.856 1.00 86.12 112 GLY A O 1
ATOM 898 N N . ASN A 1 113 ? -17.168 -0.381 19.946 1.00 87.00 113 ASN A N 1
ATOM 899 C CA . ASN A 1 113 ? -16.719 -1.520 19.149 1.00 87.00 113 ASN A CA 1
ATOM 900 C C . ASN A 1 113 ? -15.216 -1.750 19.329 1.00 87.00 113 ASN A C 1
ATOM 902 O O . ASN A 1 113 ? -14.411 -0.816 19.308 1.00 87.00 113 ASN A O 1
ATOM 906 N N . TYR A 1 114 ? -14.839 -3.021 19.449 1.00 89.38 114 TYR A N 1
ATOM 907 C CA . TYR A 1 114 ? -13.449 -3.453 19.527 1.00 89.38 114 TYR A CA 1
ATOM 908 C C . TYR A 1 114 ? -12.921 -3.743 18.126 1.00 89.38 114 TYR A C 1
ATOM 910 O O . TYR A 1 114 ? -13.334 -4.700 17.472 1.00 89.38 114 TYR A O 1
ATOM 918 N N . LEU A 1 115 ? -11.974 -2.930 17.677 1.00 88.62 115 LEU A N 1
ATOM 919 C CA . LEU A 1 115 ? -11.401 -3.004 16.344 1.00 88.62 115 LEU A CA 1
ATOM 920 C C . LEU A 1 115 ? -9.956 -3.477 16.439 1.00 88.62 115 LEU A C 1
ATOM 922 O O . LEU A 1 115 ? -9.098 -2.800 17.002 1.00 88.62 115 LEU A O 1
ATOM 926 N N . GLN A 1 116 ? -9.674 -4.644 15.867 1.00 89.19 116 GLN A N 1
ATOM 927 C CA . GLN A 1 116 ? -8.317 -5.172 15.775 1.00 89.19 116 GLN A CA 1
ATOM 928 C C . GLN A 1 116 ? -7.730 -4.843 14.404 1.00 89.19 116 GLN A C 1
ATOM 930 O O . GLN A 1 116 ? -8.265 -5.238 13.368 1.00 89.19 116 GLN A O 1
ATOM 935 N N . GLY A 1 117 ? -6.628 -4.105 14.396 1.00 89.31 117 GLY A N 1
ATOM 936 C CA . GLY A 1 117 ? -6.086 -3.556 13.165 1.00 89.31 117 GLY A CA 1
ATOM 937 C C . GLY A 1 117 ? -4.764 -2.843 13.366 1.00 89.31 117 GLY A C 1
ATOM 938 O O . GLY A 1 117 ? -4.031 -3.077 14.326 1.00 89.31 117 GLY A O 1
ATOM 939 N N . ARG A 1 118 ? -4.457 -1.944 12.441 1.00 87.88 118 ARG A N 1
ATOM 940 C CA . ARG A 1 118 ? -3.248 -1.134 12.455 1.00 87.88 118 ARG A CA 1
ATOM 941 C C . ARG A 1 118 ? -3.573 0.310 12.110 1.00 87.88 118 ARG A C 1
ATOM 943 O O . ARG A 1 118 ? -4.319 0.584 11.173 1.00 87.88 118 ARG A O 1
ATOM 950 N N . ILE A 1 119 ? -2.932 1.230 12.822 1.00 87.50 119 ILE A N 1
ATOM 951 C CA . ILE A 1 119 ? -2.915 2.646 12.456 1.00 87.50 119 ILE A CA 1
ATOM 952 C C . ILE A 1 119 ? -1.912 2.820 11.312 1.00 87.50 119 ILE A C 1
ATOM 954 O O . ILE A 1 119 ? -0.723 2.532 11.472 1.00 87.50 119 ILE A O 1
ATOM 958 N N . VAL A 1 120 ? -2.394 3.253 10.149 1.00 88.44 120 VAL A N 1
ATOM 959 C CA . VAL A 1 120 ? -1.557 3.488 8.956 1.00 88.44 120 VAL A CA 1
ATOM 960 C C . VAL A 1 120 ? -1.212 4.961 8.772 1.00 88.44 120 VAL A C 1
ATOM 962 O O . VAL A 1 120 ? -0.224 5.283 8.117 1.00 88.44 120 VAL A O 1
ATOM 965 N N . TYR A 1 121 ? -1.998 5.851 9.374 1.00 88.31 121 TYR A N 1
ATOM 966 C CA . TYR A 1 121 ? -1.789 7.290 9.324 1.00 88.31 121 TYR A CA 1
ATOM 967 C C . TYR A 1 121 ? -2.322 7.948 10.593 1.00 88.31 121 TYR A C 1
ATOM 969 O O . TYR A 1 121 ? -3.413 7.606 11.042 1.00 88.31 121 TYR A O 1
ATOM 977 N N . THR A 1 122 ? -1.583 8.927 11.114 1.00 89.19 122 THR A N 1
ATOM 978 C CA . THR A 1 122 ? -2.008 9.777 12.231 1.00 89.19 122 THR A CA 1
ATOM 979 C C . THR A 1 122 ? -1.764 11.233 11.854 1.00 89.19 122 THR A C 1
ATOM 981 O O . THR A 1 122 ? -0.619 11.672 11.742 1.00 89.19 122 THR A O 1
ATOM 984 N N . GLY A 1 123 ? -2.842 11.977 11.637 1.00 89.62 123 GLY A N 1
ATOM 985 C CA . GLY A 1 123 ? -2.842 13.423 11.455 1.00 89.62 123 GLY A CA 1
ATOM 986 C C . GLY A 1 123 ? -3.134 14.163 12.764 1.00 89.62 123 GLY A C 1
ATOM 987 O O . GLY A 1 123 ? -3.254 13.567 13.831 1.00 89.62 123 GLY A O 1
ATOM 988 N N . LYS A 1 124 ? -3.269 15.495 12.690 1.00 87.81 124 LYS A N 1
ATOM 989 C CA . LYS A 1 124 ? -3.581 16.329 13.870 1.00 87.81 124 LYS A CA 1
ATOM 990 C C . LYS A 1 124 ? -5.011 16.154 14.388 1.00 87.81 124 LYS A C 1
ATOM 992 O O . LYS A 1 124 ? -5.237 16.360 15.571 1.00 87.81 124 LYS A O 1
ATOM 997 N N . LYS A 1 125 ? -5.961 15.862 13.496 1.00 90.75 125 LYS A N 1
ATOM 998 C CA . LYS A 1 125 ? -7.405 15.802 13.794 1.00 90.75 125 LYS A CA 1
ATOM 999 C C . LYS A 1 125 ? -8.058 14.482 13.401 1.00 90.75 125 LYS A C 1
ATOM 1001 O O . LYS A 1 125 ? -9.231 14.277 13.686 1.00 90.75 125 LYS A O 1
ATOM 1006 N N . GLU A 1 126 ? -7.316 13.629 12.709 1.00 92.75 126 GLU A N 1
ATOM 1007 C CA . GLU A 1 126 ? -7.828 12.385 12.161 1.00 92.75 126 GLU A CA 1
ATOM 1008 C C . GLU A 1 126 ? -6.735 11.328 12.142 1.00 92.75 126 GLU A C 1
ATOM 1010 O O . GLU A 1 126 ? -5.545 11.647 12.077 1.00 92.75 126 GLU A O 1
ATOM 1015 N N . PHE A 1 127 ? -7.133 10.067 12.172 1.00 91.94 127 PHE A N 1
ATOM 1016 C CA . PHE A 1 127 ? -6.225 8.954 11.947 1.00 91.94 127 PHE A CA 1
ATOM 1017 C C . PHE A 1 127 ? -6.931 7.864 11.145 1.00 91.94 127 PHE A C 1
ATOM 1019 O O . PHE A 1 127 ? -8.153 7.731 11.178 1.00 91.94 127 PHE A O 1
ATOM 1026 N N . VAL A 1 128 ? -6.149 7.091 10.398 1.00 91.75 128 VAL A N 1
ATOM 1027 C CA . VAL A 1 128 ? -6.659 5.998 9.569 1.00 91.75 128 VAL A CA 1
ATOM 1028 C C . VAL A 1 128 ? -6.292 4.681 10.225 1.00 91.75 128 VAL A C 1
ATOM 1030 O O . VAL A 1 128 ? -5.113 4.387 10.454 1.00 91.75 128 VAL A O 1
ATOM 1033 N N . PHE A 1 129 ? -7.314 3.882 10.497 1.00 91.06 129 PHE A N 1
ATOM 1034 C CA . PHE A 1 129 ? -7.199 2.544 11.045 1.00 91.06 129 PHE A CA 1
ATOM 1035 C C . PHE A 1 129 ? -7.634 1.527 10.000 1.00 91.06 129 PHE A C 1
ATOM 1037 O O . PHE A 1 129 ? -8.676 1.679 9.366 1.00 91.06 129 PHE A O 1
ATOM 1044 N N . VAL A 1 130 ? -6.851 0.473 9.825 1.00 89.81 130 VAL A N 1
ATOM 1045 C CA . VAL A 1 130 ? -7.167 -0.597 8.880 1.00 89.81 130 VAL A CA 1
ATOM 1046 C C . VAL A 1 130 ? -7.236 -1.907 9.644 1.00 89.81 130 VAL A C 1
ATOM 1048 O O . VAL A 1 130 ? -6.287 -2.270 10.336 1.00 89.81 130 VAL A O 1
ATOM 1051 N N . THR A 1 131 ? -8.357 -2.608 9.530 1.00 89.19 131 THR A N 1
ATOM 1052 C CA . THR A 1 131 ? -8.572 -3.946 10.086 1.00 89.19 131 THR A CA 1
ATOM 1053 C C . THR A 1 131 ? -8.528 -4.990 8.965 1.00 89.19 131 THR A C 1
ATOM 1055 O O . THR A 1 131 ? -8.316 -4.676 7.792 1.00 89.19 131 THR A O 1
ATOM 1058 N N . ASN A 1 132 ? -8.757 -6.256 9.312 1.00 85.50 132 ASN A N 1
ATOM 1059 C CA . ASN A 1 132 ? -8.942 -7.314 8.317 1.00 85.50 132 ASN A CA 1
ATOM 1060 C C . ASN A 1 132 ? -10.238 -7.162 7.500 1.00 85.50 132 ASN A C 1
ATOM 1062 O O . ASN A 1 132 ? -10.323 -7.707 6.402 1.00 85.50 132 ASN A O 1
ATOM 1066 N N . THR A 1 133 ? -11.235 -6.449 8.027 1.00 84.88 133 THR A N 1
ATOM 1067 C CA . THR A 1 133 ? -12.592 -6.370 7.468 1.00 84.88 133 THR A CA 1
ATOM 1068 C C . THR A 1 133 ? -12.950 -5.011 6.901 1.00 84.88 133 THR A C 1
ATOM 1070 O O . THR A 1 133 ? -13.904 -4.921 6.136 1.00 84.88 133 THR A O 1
ATOM 1073 N N . GLU A 1 134 ? -12.253 -3.946 7.282 1.00 87.50 134 GLU A N 1
ATOM 1074 C CA . GLU A 1 134 ? -12.620 -2.583 6.913 1.00 87.50 134 GLU A CA 1
ATOM 1075 C C . GLU A 1 134 ? -11.471 -1.596 7.128 1.00 87.50 134 GLU A C 1
ATOM 1077 O O . GLU A 1 134 ? -10.531 -1.832 7.887 1.00 87.50 134 GLU A O 1
ATOM 1082 N N . SER A 1 135 ? -11.557 -0.459 6.448 1.00 89.81 135 SER A N 1
ATOM 1083 C CA . SER A 1 135 ? -10.708 0.705 6.684 1.00 89.81 135 SER A CA 1
ATOM 1084 C C . SER A 1 135 ? -11.564 1.862 7.172 1.00 89.81 135 SER A C 1
ATOM 1086 O O . SER A 1 135 ? -12.568 2.198 6.537 1.00 89.81 135 SER A O 1
ATOM 1088 N N . ILE A 1 136 ? -11.155 2.478 8.276 1.00 90.94 136 ILE A N 1
ATOM 1089 C CA . ILE A 1 136 ? -11.922 3.500 8.981 1.00 90.94 136 ILE A CA 1
ATOM 1090 C C . ILE A 1 136 ? -11.054 4.742 9.145 1.00 90.94 136 ILE A C 1
ATOM 1092 O O . ILE A 1 136 ? -9.897 4.663 9.563 1.00 90.94 136 ILE A O 1
ATOM 1096 N N . VAL A 1 137 ? -11.627 5.896 8.821 1.00 92.44 137 VAL A N 1
ATOM 1097 C CA . VAL A 1 137 ? -11.067 7.203 9.160 1.00 92.44 137 VAL A CA 1
ATOM 1098 C C . VAL A 1 137 ? -11.770 7.688 10.413 1.00 92.44 137 VAL A C 1
ATOM 1100 O O . VAL A 1 137 ? -12.996 7.797 10.440 1.00 92.44 137 VAL A O 1
ATOM 1103 N N . PHE A 1 138 ? -10.987 7.976 11.439 1.00 92.19 138 PHE A N 1
ATOM 1104 C CA . PHE A 1 138 ? -11.462 8.454 12.723 1.00 92.19 138 PHE A CA 1
ATOM 1105 C C . PHE A 1 138 ? -11.194 9.940 12.892 1.00 92.19 138 PHE A C 1
ATOM 1107 O O . PHE A 1 138 ? -10.162 10.423 12.431 1.00 92.19 138 PHE A O 1
ATOM 1114 N N . ASP A 1 139 ? -12.080 10.639 13.599 1.00 92.50 139 ASP A N 1
ATOM 1115 C CA . ASP A 1 139 ? -11.785 11.964 14.149 1.00 92.50 139 ASP A CA 1
ATOM 1116 C C . ASP A 1 139 ? -10.985 11.873 15.466 1.00 92.50 139 ASP A C 1
ATOM 1118 O O . ASP A 1 139 ? -10.728 10.797 16.011 1.00 92.50 139 ASP A O 1
ATOM 1122 N N . GLU A 1 140 ? -10.623 13.030 16.019 1.00 90.31 140 GLU A N 1
ATOM 1123 C CA . GLU A 1 140 ? -9.941 13.168 17.315 1.00 90.31 140 GLU A CA 1
ATOM 1124 C C . GLU A 1 140 ? -10.723 12.600 18.518 1.00 90.31 140 GLU A C 1
ATOM 1126 O O . GLU A 1 140 ? -10.145 12.380 19.581 1.00 90.31 140 GLU A O 1
ATOM 1131 N N . LYS A 1 141 ? -12.029 12.348 18.367 1.00 90.00 141 LYS A N 1
ATOM 1132 C CA . LYS A 1 141 ? -12.921 11.787 19.392 1.00 90.00 141 LYS A CA 1
ATOM 1133 C C . LYS A 1 141 ? -13.211 10.300 19.168 1.00 90.00 141 LYS A C 1
ATOM 1135 O O . LYS A 1 141 ? -14.004 9.736 19.918 1.00 90.00 141 LYS A O 1
ATOM 1140 N N . GLY A 1 142 ? -12.608 9.671 18.158 1.00 86.12 142 GLY A N 1
ATOM 1141 C CA . GLY A 1 142 ? -12.838 8.266 17.823 1.00 86.12 142 GLY A CA 1
ATOM 1142 C C . GLY A 1 142 ? -14.166 7.995 17.108 1.00 86.12 142 GLY A C 1
ATOM 1143 O O . GLY A 1 142 ? -14.624 6.853 17.099 1.00 86.12 142 GLY A O 1
ATOM 1144 N N . LYS A 1 143 ? -14.801 9.009 16.506 1.00 89.44 143 LYS A N 1
ATOM 1145 C CA . LYS A 1 143 ? -15.979 8.830 15.640 1.00 89.44 143 LYS A CA 1
ATOM 1146 C C . LYS A 1 143 ? -15.567 8.490 14.214 1.00 89.44 143 LYS A C 1
ATOM 1148 O O . LYS A 1 143 ? -14.553 8.979 13.725 1.00 89.44 143 LYS A O 1
ATOM 1153 N N . HIS A 1 144 ? -16.393 7.704 13.525 1.00 90.56 144 HIS A N 1
ATOM 1154 C CA . HIS A 1 144 ? -16.157 7.330 12.130 1.00 90.56 144 HIS A CA 1
ATOM 1155 C C . HIS A 1 144 ? -16.476 8.520 11.216 1.00 90.56 144 HIS A C 1
ATOM 1157 O O . HIS A 1 144 ? -17.638 8.890 11.061 1.00 90.56 144 HIS A O 1
ATOM 1163 N N . LEU A 1 145 ? -15.451 9.112 10.603 1.00 88.88 145 LEU A N 1
ATOM 1164 C CA . LEU A 1 145 ? -15.601 10.104 9.534 1.00 88.88 145 LEU A CA 1
ATOM 1165 C C . LEU A 1 145 ? -15.894 9.424 8.194 1.00 88.88 145 LEU A C 1
ATOM 1167 O O . LEU A 1 145 ? -16.725 9.893 7.421 1.00 88.88 145 LEU A O 1
ATOM 1171 N N . ALA A 1 146 ? -15.222 8.303 7.933 1.00 88.56 146 ALA A N 1
ATOM 1172 C CA . ALA A 1 146 ? -15.439 7.468 6.760 1.00 88.56 146 ALA A CA 1
ATOM 1173 C C . ALA A 1 146 ? -15.178 5.999 7.103 1.00 88.56 146 ALA A C 1
ATOM 1175 O O . ALA A 1 146 ? -14.330 5.690 7.938 1.00 88.56 146 ALA A O 1
ATOM 1176 N N . CYS A 1 147 ? -15.905 5.095 6.451 1.00 87.62 147 CYS A N 1
ATOM 1177 C CA . CYS A 1 147 ? -15.853 3.662 6.719 1.00 87.62 147 CYS A CA 1
ATOM 1178 C C . CYS A 1 147 ? -16.010 2.912 5.394 1.00 87.62 147 CYS A C 1
ATOM 1180 O O . CYS A 1 147 ? -17.026 3.078 4.720 1.00 87.62 147 CYS A O 1
ATOM 1182 N N . SER A 1 148 ? -15.014 2.115 5.008 1.00 86.75 148 SER A N 1
ATOM 1183 C CA . SER A 1 148 ? -15.074 1.279 3.806 1.00 86.75 148 SER A CA 1
ATOM 1184 C C . SER A 1 148 ? -14.928 -0.190 4.194 1.00 86.75 148 SER A C 1
ATOM 1186 O O . SER A 1 148 ? -13.851 -0.572 4.665 1.00 86.75 148 SER A O 1
ATOM 1188 N N . PRO A 1 149 ? -15.962 -1.028 3.991 1.00 85.75 149 PRO A N 1
ATOM 1189 C CA . PRO A 1 149 ? -15.843 -2.462 4.193 1.00 85.75 149 PRO A CA 1
ATOM 1190 C C . PRO A 1 149 ? -14.913 -3.066 3.142 1.00 85.75 149 PRO A C 1
ATOM 1192 O O . PRO A 1 149 ? -14.741 -2.542 2.038 1.00 85.75 149 PRO A O 1
ATOM 1195 N N . ARG A 1 150 ? -14.323 -4.200 3.494 1.00 81.06 150 ARG A N 1
ATOM 1196 C CA . ARG A 1 150 ? -13.448 -4.984 2.639 1.00 81.06 150 ARG A CA 1
ATOM 1197 C C . ARG A 1 150 ? -13.993 -6.399 2.540 1.00 81.06 150 ARG A C 1
ATOM 1199 O O . ARG A 1 150 ? -13.982 -7.134 3.522 1.00 81.06 150 ARG A O 1
ATOM 1206 N N . TYR A 1 151 ? -14.408 -6.783 1.341 1.00 77.50 151 TYR A N 1
ATOM 1207 C CA . TYR A 1 151 ? -14.959 -8.107 1.075 1.00 77.50 151 TYR A CA 1
ATOM 1208 C C . TYR A 1 151 ? -13.890 -9.063 0.561 1.00 77.50 151 TYR A C 1
ATOM 1210 O O . TYR A 1 151 ? -13.043 -8.693 -0.253 1.00 77.50 151 TYR A O 1
ATOM 1218 N N . ASP A 1 152 ? -13.957 -10.302 1.031 1.00 75.44 152 ASP A N 1
ATOM 1219 C CA . ASP A 1 152 ? -13.138 -11.398 0.533 1.00 75.44 152 ASP A CA 1
ATOM 1220 C C . ASP A 1 152 ? -13.871 -12.077 -0.631 1.00 75.44 152 ASP A C 1
ATOM 1222 O O . ASP A 1 152 ? -14.837 -12.804 -0.413 1.00 75.44 152 ASP A O 1
ATOM 1226 N N . LEU A 1 153 ? -13.465 -11.811 -1.875 1.00 78.00 153 LEU A N 1
ATOM 1227 C CA . LEU A 1 153 ? -14.173 -12.314 -3.061 1.00 78.00 153 LEU A CA 1
ATOM 1228 C C . LEU A 1 153 ? -14.141 -13.847 -3.190 1.00 78.00 153 LEU A C 1
ATOM 1230 O O . LEU A 1 153 ? -14.960 -14.401 -3.923 1.00 78.00 153 LEU A O 1
ATOM 1234 N N . ASP A 1 154 ? -13.252 -14.527 -2.461 1.00 77.62 154 ASP A N 1
ATOM 1235 C CA . ASP A 1 154 ? -13.163 -15.990 -2.440 1.00 77.62 154 ASP A CA 1
ATOM 1236 C C . ASP A 1 154 ? -14.160 -16.625 -1.451 1.00 77.62 154 ASP A C 1
ATOM 1238 O O .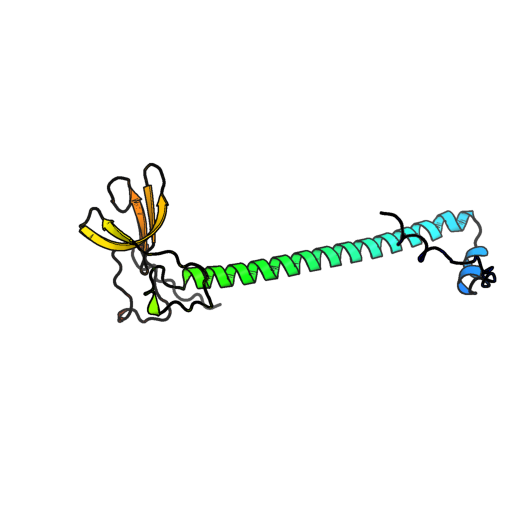 ASP A 1 154 ? -14.368 -17.842 -1.450 1.00 77.62 154 ASP A O 1
ATOM 1242 N N . LYS A 1 155 ? -14.810 -15.814 -0.603 1.00 78.25 155 LYS A N 1
ATOM 1243 C CA . LYS A 1 155 ? -15.793 -16.262 0.389 1.00 78.25 155 LYS A CA 1
ATOM 1244 C C . LYS A 1 155 ? -17.216 -15.906 -0.028 1.00 78.25 155 LYS A C 1
ATOM 1246 O O . LYS A 1 155 ? -17.517 -14.796 -0.463 1.00 78.25 155 LYS A O 1
ATOM 1251 N N . SER A 1 156 ? -18.130 -16.847 0.190 1.00 78.50 156 SER A N 1
ATOM 1252 C CA . SER A 1 156 ? -19.567 -16.600 0.089 1.00 78.50 156 SER A CA 1
ATOM 1253 C C . SER A 1 156 ? -20.035 -15.605 1.163 1.00 78.50 156 SER A C 1
ATOM 1255 O O . SER A 1 156 ? -19.366 -15.414 2.179 1.00 78.50 156 SER A O 1
ATOM 1257 N N . ALA A 1 157 ? -21.178 -14.949 0.938 1.00 75.00 157 ALA A N 1
ATOM 1258 C CA . ALA A 1 157 ? -21.679 -13.868 1.797 1.00 75.00 157 ALA A CA 1
ATOM 1259 C C . ALA A 1 157 ? -21.844 -14.274 3.277 1.00 75.00 157 ALA A C 1
ATOM 1261 O O . ALA A 1 157 ? -21.583 -13.478 4.171 1.00 75.00 157 ALA A O 1
ATOM 1262 N N . ASP A 1 158 ? -22.220 -15.525 3.533 1.00 76.12 158 ASP A N 1
ATOM 1263 C CA . ASP A 1 158 ? -22.374 -16.142 4.856 1.00 76.12 158 ASP A CA 1
ATOM 1264 C C . ASP A 1 158 ? -21.043 -16.416 5.575 1.00 76.12 158 ASP A C 1
ATOM 1266 O O . ASP A 1 158 ? -21.012 -16.537 6.797 1.00 76.12 158 ASP A O 1
ATOM 1270 N N . LYS A 1 159 ? -19.936 -16.492 4.829 1.00 78.94 159 LYS A N 1
ATOM 1271 C CA . LYS A 1 159 ? -18.584 -16.734 5.356 1.00 78.94 159 LYS A CA 1
ATOM 1272 C C . LYS A 1 159 ? -17.764 -15.455 5.508 1.00 78.94 159 LYS A C 1
ATOM 1274 O O . LYS A 1 159 ? -16.609 -15.522 5.933 1.00 78.94 159 LYS A O 1
ATOM 1279 N N . GLN A 1 160 ? -18.327 -14.303 5.145 1.00 76.06 160 GLN A N 1
ATOM 1280 C CA . GLN A 1 160 ? -17.681 -13.014 5.359 1.00 76.06 160 GLN A CA 1
ATOM 1281 C C . GLN A 1 160 ? -17.589 -12.721 6.856 1.00 76.06 160 GLN A C 1
ATOM 1283 O O . GLN A 1 160 ? -18.518 -12.970 7.625 1.00 76.06 160 GLN A O 1
ATOM 1288 N N . LEU A 1 161 ? -16.457 -12.160 7.273 1.00 78.19 161 LEU A N 1
ATOM 1289 C CA . LEU A 1 161 ? -16.337 -11.610 8.615 1.00 78.19 161 LEU A CA 1
ATOM 1290 C C . LEU A 1 161 ? -17.271 -10.403 8.742 1.00 78.19 161 LEU A C 1
ATOM 1292 O O . LEU A 1 161 ? -17.412 -9.608 7.814 1.00 78.19 161 LEU A O 1
ATOM 1296 N N . LYS A 1 162 ? -17.904 -10.258 9.905 1.00 81.19 162 LYS A N 1
ATOM 1297 C CA . LYS A 1 162 ? -18.836 -9.159 10.156 1.00 81.19 162 LYS A CA 1
ATOM 1298 C C . LYS A 1 162 ? -18.099 -7.813 10.105 1.00 81.19 162 LYS A C 1
ATOM 1300 O O . LYS A 1 162 ? -17.081 -7.639 10.774 1.00 81.19 162 LYS A O 1
ATOM 1305 N N . HIS A 1 163 ? -18.632 -6.873 9.330 1.00 80.50 163 HIS A N 1
ATOM 1306 C CA . HIS A 1 163 ? -18.156 -5.488 9.273 1.00 80.50 163 HIS A CA 1
ATOM 1307 C C . HIS A 1 163 ? -18.857 -4.641 10.342 1.00 80.50 163 HIS A C 1
ATOM 1309 O O . HIS A 1 163 ? -20.016 -4.902 10.677 1.00 80.50 163 HIS A O 1
ATOM 1315 N N . HIS A 1 164 ? -18.173 -3.616 10.848 1.00 81.62 164 HIS A N 1
ATOM 1316 C CA . HIS A 1 164 ? -18.765 -2.591 11.710 1.00 81.62 164 HIS A CA 1
ATOM 1317 C C . HIS A 1 164 ? -19.232 -1.378 10.888 1.00 81.62 164 HIS A C 1
ATOM 1319 O O . HIS A 1 164 ? -20.062 -0.596 11.351 1.00 81.62 164 HIS A O 1
ATOM 1325 N N . CYS A 1 165 ? -18.755 -1.237 9.646 1.00 78.38 165 CYS A N 1
ATOM 1326 C CA . CYS A 1 165 ? -19.256 -0.268 8.680 1.00 78.38 165 CYS A CA 1
ATOM 1327 C C . CYS A 1 165 ? -20.667 -0.616 8.179 1.00 78.38 165 CYS A C 1
ATOM 1329 O O . CYS A 1 165 ? -20.887 -1.661 7.567 1.00 78.38 165 CYS A O 1
ATOM 1331 N N . SER A 1 166 ? -21.591 0.336 8.296 1.00 64.44 166 SER A N 1
ATOM 1332 C CA . SER A 1 166 ? -22.912 0.305 7.650 1.00 64.44 166 SER A CA 1
ATOM 1333 C C . SER A 1 166 ? -22.869 0.950 6.257 1.00 64.44 166 SER A C 1
ATOM 1335 O O . SER A 1 166 ? -23.628 1.875 5.979 1.00 64.44 166 SER A O 1
ATOM 1337 N N . ALA A 1 167 ? -21.943 0.542 5.386 1.00 56.19 167 ALA A N 1
ATOM 1338 C CA . ALA A 1 167 ? -21.938 1.022 4.003 1.00 56.19 167 ALA A CA 1
ATOM 1339 C C . ALA A 1 167 ? -22.764 0.059 3.130 1.00 56.19 167 ALA A C 1
ATOM 1341 O O . ALA A 1 167 ? -22.548 -1.153 3.214 1.00 56.19 167 ALA A O 1
ATOM 1342 N N . PRO A 1 168 ? -23.710 0.547 2.304 1.00 45.22 168 PRO A N 1
ATOM 1343 C CA . PRO A 1 168 ? -24.433 -0.319 1.386 1.00 45.22 168 PRO A CA 1
ATOM 1344 C C . PRO A 1 168 ? -23.438 -0.966 0.419 1.00 45.22 168 PRO A C 1
ATOM 1346 O O . PRO A 1 168 ? -22.619 -0.277 -0.190 1.00 45.22 168 PRO A O 1
ATOM 1349 N N . LEU A 1 169 ? -23.522 -2.293 0.286 1.00 47.25 169 LEU A N 1
ATOM 1350 C CA . LEU A 1 169 ? -22.871 -3.052 -0.778 1.00 47.25 169 LEU A CA 1
ATOM 1351 C C . LEU A 1 169 ? -23.232 -2.391 -2.111 1.00 47.25 169 LEU A C 1
ATOM 1353 O O . LEU A 1 169 ? -24.343 -2.562 -2.612 1.00 47.25 169 LEU A O 1
ATOM 1357 N N . ALA A 1 170 ? -22.307 -1.639 -2.704 1.00 47.16 170 ALA A N 1
ATOM 1358 C CA . ALA A 1 170 ? -22.380 -1.399 -4.131 1.00 47.16 170 ALA A CA 1
ATOM 1359 C C . ALA A 1 170 ? -22.203 -2.779 -4.769 1.00 47.16 170 ALA A C 1
ATOM 1361 O O . ALA A 1 170 ? -21.105 -3.335 -4.751 1.00 47.16 170 ALA A O 1
ATOM 1362 N N . ILE A 1 171 ? -23.302 -3.373 -5.238 1.00 43.00 171 ILE A N 1
ATOM 1363 C CA . ILE A 1 171 ? -23.273 -4.612 -6.010 1.00 43.00 171 ILE A CA 1
ATOM 1364 C C . ILE A 1 171 ? -22.516 -4.279 -7.296 1.00 43.00 171 ILE A C 1
ATOM 1366 O O . ILE A 1 171 ? -23.087 -3.822 -8.285 1.00 43.00 171 ILE A O 1
ATOM 1370 N N . LEU A 1 172 ? -21.197 -4.447 -7.261 1.00 46.91 172 LEU A N 1
ATOM 1371 C CA . LEU A 1 172 ? -20.362 -4.467 -8.444 1.00 46.91 172 LEU A CA 1
ATOM 1372 C C . LEU A 1 172 ? -20.673 -5.791 -9.131 1.00 46.91 172 LEU A C 1
ATOM 1374 O O . LEU A 1 172 ? -20.032 -6.809 -8.871 1.00 46.91 172 LEU A O 1
ATOM 1378 N N . ASN A 1 173 ? -21.713 -5.790 -9.967 1.00 38.00 173 ASN A N 1
ATOM 1379 C CA . ASN A 1 173 ? -21.900 -6.852 -10.943 1.00 38.00 173 ASN A CA 1
ATOM 1380 C C . ASN A 1 173 ? -20.560 -7.036 -11.650 1.00 38.00 173 ASN A C 1
ATOM 1382 O O . ASN A 1 173 ? -19.989 -6.054 -12.134 1.00 38.00 173 ASN A O 1
ATOM 1386 N N . LYS A 1 174 ? -20.047 -8.274 -11.654 1.00 41.91 174 LYS A N 1
ATOM 1387 C CA . LYS A 1 174 ? -18.889 -8.664 -12.460 1.00 41.91 174 LYS A CA 1
ATOM 1388 C C . LYS A 1 174 ? -19.060 -8.031 -13.837 1.00 41.91 174 LYS A C 1
ATOM 1390 O O . LYS A 1 174 ? -19.974 -8.389 -14.573 1.00 41.91 174 LYS A O 1
ATOM 1395 N N . SER A 1 175 ? -18.222 -7.050 -14.153 1.00 42.16 175 SER A N 1
ATOM 1396 C CA . SER A 1 175 ? -18.089 -6.597 -15.525 1.00 42.16 175 SER A CA 1
ATOM 1397 C C . SER A 1 175 ? -17.361 -7.722 -16.238 1.00 42.16 175 SER A C 1
ATOM 1399 O O . SER A 1 175 ? -16.149 -7.843 -16.087 1.00 42.16 175 SER A O 1
ATOM 1401 N N . ASP A 1 176 ? -18.104 -8.557 -16.960 1.00 42.88 176 ASP A N 1
ATOM 1402 C CA . ASP A 1 176 ? -17.534 -9.476 -17.937 1.00 42.88 176 ASP A CA 1
ATOM 1403 C C . ASP A 1 176 ? -16.696 -8.660 -18.930 1.00 42.88 176 ASP A C 1
ATOM 1405 O O . ASP A 1 176 ? -17.234 -7.897 -19.736 1.00 42.88 176 ASP A O 1
ATOM 1409 N N . LYS A 1 177 ? -15.371 -8.780 -18.824 1.00 35.91 177 LYS A N 1
ATOM 1410 C CA . LYS A 1 177 ? -14.400 -8.475 -19.875 1.00 35.91 177 LYS A CA 1
ATOM 1411 C C . LYS A 1 177 ? -13.213 -9.412 -19.758 1.00 35.91 177 LYS A C 1
ATOM 1413 O O . LYS A 1 177 ? -12.681 -9.538 -18.634 1.00 35.91 177 LYS A O 1
#

pLDDT: mean 72.84, std 18.13, range [35.91, 95.0]

Radius of gyration: 34.6 Å; Cα contacts (8 Å, |Δi|>4): 138; chains: 1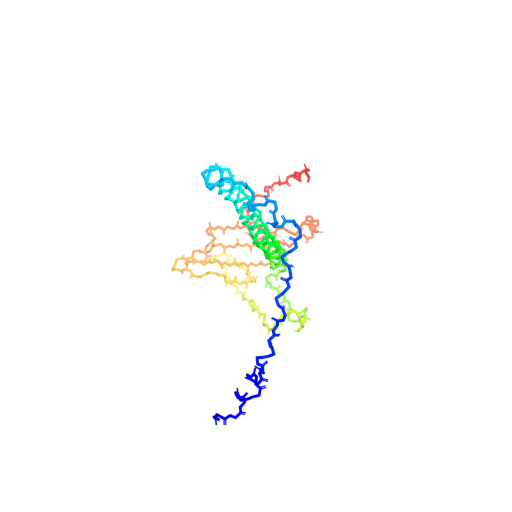; bounding box: 81×37×81 Å

Mean predicted aligned error: 17.14 Å

Solvent-accessible surface area (backbone atoms only — not comparable to full-atom values): 11134 Å² total; per-residue (Å²): 134,90,82,80,74,74,80,80,72,80,72,78,85,70,82,74,73,81,74,76,80,59,78,78,61,58,63,68,65,74,55,56,75,71,57,42,62,70,51,52,52,58,52,52,49,50,53,50,49,52,54,49,52,50,50,53,51,52,50,53,49,51,52,50,51,53,52,49,51,53,50,52,51,49,49,54,51,49,51,48,60,62,70,45,59,63,59,70,65,74,91,76,61,56,75,90,81,46,96,72,78,80,79,62,47,80,46,70,42,65,86,70,50,82,43,59,17,38,77,82,44,78,60,96,55,35,33,34,37,34,33,67,34,33,41,35,33,25,39,80,74,39,43,79,75,44,58,44,72,51,84,60,88,92,46,56,84,89,68,52,77,84,60,89,52,92,61,80,80,77,81,74,68,82,76,90,125

Secondary structure (DSSP, 8-state):
--SSSTTS----------PPPPHHHHHHHTS-HHHIIIIIHHHHHHHHHHHHHHHHHHHHHHHHHHHHHHHHHHHHHHHHHHHS-SS--GGG--TTT-S--PPPEEEE-TT--EEEEEEEEE-SSEEEEEESSEEEEEETTS-EEEEEE---TTS-GGGSPPPS-------------

Foldseek 3Di:
DDDPPPPPPPDDPPPPDPDDPDPVVVVVVPDPPVVCVVPVVVVVVVVVVVVVVVVVVVVVVVVVVVVVVCVVVVVVVVCVVLVPWQADDPVPDDCVPDVDRDHWDWDQAPVRDTAIFDFPADDPFWTWTDGRFWIFIAGPRRDGPDIGTDFDPVDDPVPHDDDPDPDDPPPPDPPDD

Organism: NCBI:txid394751